Protein AF-A0A383D1M6-F1 (afdb_monomer_lite)

InterPro domains:
  IPR008972 Cupredoxin [SSF49503] (4-83)

Organism: NCBI:txid408172

Foldseek 3Di:
DEEEAQDKDKFFADPDWCVVWVKFKAPDPPDPQDQPDCPRTDPPQWDDDGGMIMRRHHPPHDQKMKMGTNHDPPRIGIYGYYYDQFADDFFDKDDPDWDKDWDDDPPDPDIDIDTPDPPDDIDGDPFAWEKEKEFAAEPVQAAFDWAKWKAAPVRDTDDQVVQVHKDADNRRRIIMGTGTFGKMKMWTGTPPPQWHIATWPRHDDPVRHDIQGTDTRGYSYHTDDYTYGHDDDDDDDD

pLDDT: mean 79.86, std 15.96, range [42.09, 97.81]

Radius of gyration: 26.36 Å; chains: 1; bounding box: 69×55×74 Å

Secondary structure (DSSP, 8-state):
-EEETT-EEEEE--SS-TTTS-EEEES-SS----TT--TTEE-TTEEE-SSEEEEE--TT--SEEEEEESSSTT-EEEEEEE-TT-------EEES--EEEEEE-SSSS-EEEEEESS-S-EEE-S--EEEEEEEEEETTS-B--EEEEEEETT-PEE-GGGGT-EEE-TTT-EEEEEEESEEEEEEEEESSTTS--EEGGGBSSGGGPPPEEEPTT-EEEEEEEEE-PPPPPPP---

Structure (mmCIF, N/CA/C/O backbone):
data_AF-A0A383D1M6-F1
#
_entry.id   AF-A0A383D1M6-F1
#
loop_
_atom_site.group_PDB
_atom_site.id
_atom_site.type_symbol
_atom_site.label_atom_id
_atom_site.label_alt_id
_atom_site.label_comp_id
_atom_site.label_asym_id
_atom_site.label_entity_id
_atom_site.label_seq_id
_atom_site.pdbx_PDB_ins_code
_atom_site.Cartn_x
_atom_site.Cartn_y
_atom_site.Cartn_z
_atom_site.occupancy
_atom_site.B_iso_or_equiv
_atom_site.auth_seq_id
_atom_site.auth_comp_id
_atom_site.auth_asym_id
_atom_site.auth_atom_id
_atom_site.pdbx_PDB_model_num
ATOM 1 N N . LEU A 1 1 ? 8.871 2.808 -18.441 1.00 75.44 1 LEU A N 1
ATOM 2 C CA . LEU A 1 1 ? 7.840 1.751 -18.302 1.00 75.44 1 LEU A CA 1
ATOM 3 C C . LEU A 1 1 ? 8.015 1.131 -16.927 1.00 75.44 1 LEU A C 1
ATOM 5 O O . LEU A 1 1 ? 9.159 0.971 -16.532 1.00 75.44 1 LEU A O 1
ATOM 9 N N . TYR A 1 2 ? 6.932 0.823 -16.220 1.00 80.88 2 TYR A N 1
ATOM 10 C CA . TYR A 1 2 ? 6.978 0.269 -14.864 1.00 80.88 2 TYR A CA 1
ATOM 11 C C . TYR A 1 2 ? 6.419 -1.153 -14.889 1.00 80.88 2 TYR A C 1
ATOM 13 O O . TYR A 1 2 ? 5.423 -1.406 -15.570 1.00 80.88 2 TYR A O 1
ATOM 21 N N . MET A 1 3 ? 7.073 -2.075 -14.191 1.00 85.25 3 MET A N 1
ATOM 22 C CA . MET A 1 3 ? 6.659 -3.471 -14.079 1.00 85.25 3 MET A CA 1
ATOM 23 C C . MET A 1 3 ? 6.846 -3.993 -12.663 1.00 85.25 3 MET A C 1
ATOM 25 O O . MET A 1 3 ? 7.646 -3.468 -11.899 1.00 85.25 3 MET A O 1
ATOM 29 N N . THR A 1 4 ? 6.155 -5.078 -12.352 1.00 88.38 4 THR A N 1
ATOM 30 C CA . THR A 1 4 ? 6.149 -5.694 -11.031 1.00 88.38 4 THR A CA 1
ATOM 31 C C . THR A 1 4 ? 6.603 -7.147 -11.128 1.00 88.38 4 THR A C 1
ATOM 33 O O . THR A 1 4 ? 6.109 -7.899 -11.976 1.00 88.38 4 THR A O 1
ATOM 36 N N . ARG A 1 5 ? 7.538 -7.558 -10.264 1.00 92.38 5 ARG A N 1
ATOM 37 C CA . ARG A 1 5 ? 8.000 -8.949 -10.157 1.00 92.38 5 ARG A CA 1
ATOM 38 C C . ARG A 1 5 ? 6.832 -9.891 -9.871 1.00 92.38 5 ARG A C 1
ATOM 40 O O . ARG A 1 5 ? 5.884 -9.541 -9.175 1.00 92.38 5 ARG A O 1
ATOM 47 N N . GLY A 1 6 ? 6.869 -11.085 -10.455 1.00 89.06 6 GLY A N 1
ATOM 48 C CA . GLY A 1 6 ? 5.808 -12.085 -10.332 1.00 89.06 6 GLY A CA 1
ATOM 49 C C . GLY A 1 6 ? 4.549 -11.813 -11.166 1.00 89.06 6 GLY A C 1
ATOM 50 O O . GLY A 1 6 ? 3.663 -12.667 -11.208 1.00 89.06 6 GLY A O 1
ATOM 51 N N . LYS A 1 7 ? 4.443 -10.672 -11.863 1.00 90.12 7 LYS A N 1
ATOM 52 C CA . LYS A 1 7 ? 3.353 -10.410 -12.818 1.00 90.12 7 LYS A CA 1
ATOM 53 C C . LYS A 1 7 ? 3.757 -10.795 -14.243 1.00 90.12 7 LYS A C 1
ATOM 55 O O . LYS A 1 7 ? 4.935 -10.910 -14.577 1.00 90.12 7 LYS A O 1
ATOM 60 N N . THR A 1 8 ? 2.754 -10.994 -15.096 1.00 94.62 8 THR A N 1
ATOM 61 C CA . THR A 1 8 ? 2.940 -11.290 -16.524 1.00 94.62 8 THR A CA 1
ATOM 62 C C . THR A 1 8 ? 2.518 -10.091 -17.361 1.00 94.62 8 THR A C 1
ATOM 64 O O . THR A 1 8 ? 1.372 -9.654 -17.278 1.00 94.62 8 THR A O 1
ATOM 67 N N . TYR A 1 9 ? 3.424 -9.589 -18.195 1.00 91.94 9 TYR A N 1
ATOM 68 C CA . TYR A 1 9 ? 3.175 -8.494 -19.131 1.00 91.94 9 TYR A CA 1
ATOM 69 C C . TYR A 1 9 ? 3.206 -9.022 -20.562 1.00 91.94 9 TYR A C 1
ATOM 71 O O . TYR A 1 9 ? 4.118 -9.753 -20.937 1.00 91.94 9 TYR A O 1
ATOM 79 N N . THR A 1 10 ? 2.219 -8.642 -21.373 1.00 92.69 10 THR A N 1
ATOM 80 C CA . THR A 1 10 ? 2.183 -8.982 -22.802 1.00 92.69 10 THR A CA 1
ATOM 81 C C . THR A 1 10 ? 2.340 -7.717 -23.632 1.00 92.69 10 THR A C 1
ATOM 83 O O . THR A 1 10 ? 1.511 -6.811 -23.566 1.00 92.69 10 THR A O 1
ATOM 86 N N . PHE A 1 11 ? 3.396 -7.671 -24.434 1.00 87.12 11 PHE A N 1
ATOM 87 C CA . PHE A 1 11 ? 3.639 -6.651 -25.440 1.00 87.12 11 PHE A CA 1
ATOM 88 C C . PHE A 1 11 ? 3.067 -7.130 -26.770 1.00 87.12 11 PHE A C 1
ATOM 90 O O . PHE A 1 11 ? 3.633 -8.024 -27.392 1.00 87.12 11 PHE A O 1
ATOM 97 N N . ASN A 1 12 ? 1.948 -6.553 -27.204 1.00 84.31 12 ASN A N 1
ATOM 98 C CA . ASN A 1 12 ? 1.365 -6.846 -28.514 1.00 84.31 12 ASN A CA 1
ATOM 99 C C . ASN A 1 12 ? 1.910 -5.868 -29.557 1.00 84.31 12 ASN A C 1
ATOM 101 O O . ASN A 1 12 ? 1.903 -4.655 -29.334 1.00 84.31 12 ASN A O 1
ATOM 105 N N . TYR A 1 13 ? 2.358 -6.379 -30.700 1.00 80.50 13 TYR A N 1
ATOM 106 C CA . TYR A 1 13 ? 2.797 -5.544 -31.811 1.00 80.50 13 TYR A CA 1
ATOM 107 C C . TYR A 1 13 ? 1.577 -5.108 -32.622 1.00 80.50 13 TYR A C 1
ATOM 109 O O . TYR A 1 13 ? 0.730 -5.917 -32.993 1.00 80.50 13 TYR A O 1
ATOM 117 N N . SER A 1 14 ? 1.465 -3.809 -32.888 1.00 75.50 14 SER A N 1
ATOM 118 C CA . SER A 1 14 ? 0.409 -3.257 -33.737 1.00 75.50 14 SER A CA 1
ATOM 119 C C . SER A 1 14 ? 1.034 -2.320 -34.762 1.00 75.50 14 SER A C 1
ATOM 121 O O . SER A 1 14 ? 1.874 -1.489 -34.426 1.00 75.50 14 SER A O 1
ATOM 123 N N . GLY A 1 15 ? 0.679 -2.499 -36.036 1.00 71.12 15 GLY A N 1
ATOM 124 C CA . GLY A 1 15 ? 1.253 -1.722 -37.143 1.00 71.12 15 GLY A CA 1
ATOM 125 C C . GLY A 1 15 ? 2.672 -2.128 -37.572 1.00 71.12 15 GLY A C 1
ATOM 126 O O . GLY A 1 15 ? 3.214 -1.518 -38.488 1.00 71.12 15 GLY A O 1
ATOM 127 N N . PHE A 1 16 ? 3.265 -3.154 -36.958 1.00 71.62 16 PHE A N 1
ATOM 128 C CA . PHE A 1 16 ? 4.547 -3.752 -37.342 1.00 71.62 16 PHE A CA 1
ATOM 129 C C . PHE A 1 16 ? 4.627 -5.208 -36.862 1.00 71.62 16 PHE A C 1
ATOM 131 O O . PHE A 1 16 ? 3.816 -5.640 -36.046 1.00 71.62 16 PHE A O 1
ATOM 138 N N . THR A 1 17 ? 5.623 -5.950 -37.345 1.00 71.94 17 THR A N 1
ATOM 139 C CA . THR A 1 17 ? 5.938 -7.317 -36.903 1.00 71.94 17 THR A CA 1
ATOM 140 C C . THR A 1 17 ? 7.367 -7.394 -36.362 1.00 71.94 17 THR A C 1
ATOM 142 O O . THR A 1 17 ? 8.206 -6.525 -36.638 1.00 71.94 17 THR A O 1
ATOM 145 N N . SER A 1 18 ? 7.679 -8.476 -35.642 1.00 71.75 18 SER A N 1
ATOM 146 C CA . SER A 1 18 ? 9.040 -8.761 -35.156 1.00 71.75 18 SER A CA 1
ATOM 147 C C . SER A 1 18 ? 10.095 -8.869 -36.265 1.00 71.75 18 SER A C 1
ATOM 149 O O . SER A 1 18 ? 11.278 -8.702 -35.987 1.00 71.75 18 SER A O 1
ATOM 151 N N . SER A 1 19 ? 9.699 -9.096 -37.524 1.00 75.38 19 SER A N 1
ATOM 152 C CA . SER A 1 19 ? 10.630 -9.129 -38.659 1.00 75.38 19 SER A CA 1
ATOM 153 C C . SER A 1 19 ? 11.085 -7.743 -39.120 1.00 75.38 19 SER A C 1
ATOM 155 O O . SER A 1 19 ? 12.156 -7.627 -39.707 1.00 75.38 19 SER A O 1
ATOM 157 N N . THR A 1 20 ? 10.282 -6.701 -38.882 1.00 77.88 20 THR A N 1
ATOM 158 C CA . THR A 1 20 ? 10.605 -5.317 -39.277 1.00 77.88 20 THR A CA 1
ATOM 159 C C . THR A 1 20 ? 11.176 -4.524 -38.105 1.00 77.88 20 THR A C 1
ATOM 161 O O . THR A 1 20 ? 12.124 -3.761 -38.276 1.00 77.88 20 THR A O 1
ATOM 164 N N . HIS A 1 21 ? 10.631 -4.736 -36.904 1.00 79.44 21 HIS A N 1
ATOM 165 C CA . HIS A 1 21 ? 11.128 -4.144 -35.665 1.00 79.44 21 HIS A CA 1
ATOM 166 C C . HIS A 1 21 ? 11.278 -5.235 -34.596 1.00 79.44 21 HIS A C 1
ATOM 168 O O . HIS A 1 21 ? 10.376 -5.413 -33.776 1.00 79.44 21 HIS A O 1
ATOM 174 N N . PRO A 1 22 ? 12.403 -5.974 -34.577 1.00 82.81 22 PRO A N 1
ATOM 175 C CA . PRO A 1 22 ? 12.630 -7.009 -33.575 1.00 82.81 22 PRO A CA 1
ATOM 176 C C . PRO A 1 22 ? 12.669 -6.385 -32.180 1.00 82.81 22 PRO A C 1
ATOM 178 O O . PRO A 1 22 ? 13.572 -5.609 -31.893 1.00 82.81 22 PRO A O 1
ATOM 181 N N . PHE A 1 23 ? 11.703 -6.689 -31.319 1.00 86.00 23 PHE A N 1
ATOM 182 C CA . PHE A 1 23 ? 11.643 -6.166 -29.954 1.00 86.00 23 PHE A CA 1
ATOM 183 C C . PHE A 1 23 ? 12.286 -7.158 -28.982 1.00 86.00 23 PHE A C 1
ATOM 185 O O . PHE A 1 23 ? 11.985 -8.352 -29.014 1.00 86.00 23 PHE A O 1
ATOM 192 N N . TYR A 1 24 ? 13.179 -6.677 -28.119 1.00 88.56 24 TYR A N 1
ATOM 193 C CA . TYR A 1 24 ? 13.799 -7.494 -27.078 1.00 88.56 24 TYR A CA 1
ATOM 194 C C . TYR A 1 24 ? 14.103 -6.675 -25.824 1.00 88.56 24 TYR A C 1
ATOM 196 O O . TYR A 1 24 ? 14.255 -5.453 -25.888 1.00 88.56 24 TYR A O 1
ATOM 204 N N . LEU A 1 25 ? 14.205 -7.358 -24.682 1.00 92.12 25 LEU A N 1
ATOM 205 C CA . LEU A 1 25 ? 14.638 -6.752 -23.425 1.00 92.12 25 LEU A CA 1
ATOM 206 C C . LEU A 1 25 ? 16.151 -6.896 -23.252 1.00 92.12 25 LEU A C 1
ATOM 208 O O . LEU A 1 25 ? 16.737 -7.882 -23.695 1.00 92.12 25 LEU A O 1
ATOM 212 N N . ALA A 1 26 ? 16.787 -5.936 -22.591 1.00 90.38 26 ALA A N 1
ATOM 213 C CA . ALA A 1 26 ? 18.222 -5.910 -22.355 1.00 90.38 26 ALA A CA 1
ATOM 214 C C . ALA A 1 26 ? 18.577 -5.369 -20.969 1.00 90.38 26 ALA A C 1
ATOM 216 O O . ALA A 1 26 ? 17.814 -4.624 -20.358 1.00 90.38 26 ALA A O 1
ATOM 217 N N . THR A 1 27 ? 19.778 -5.696 -20.501 1.00 91.25 27 THR A N 1
ATOM 218 C CA . THR A 1 27 ? 20.311 -5.236 -19.207 1.00 91.25 27 THR A CA 1
ATOM 219 C C . THR A 1 27 ? 21.017 -3.876 -19.272 1.00 91.25 27 THR A C 1
ATOM 221 O O . THR A 1 27 ? 21.483 -3.374 -18.254 1.00 91.25 27 THR A O 1
ATOM 224 N N . SER A 1 28 ? 21.103 -3.253 -20.452 1.00 84.75 28 SER A N 1
ATOM 225 C CA . SER A 1 28 ? 21.787 -1.971 -20.668 1.00 84.75 28 SER A CA 1
ATOM 226 C C . SER A 1 28 ? 20.985 -1.058 -21.598 1.00 84.75 28 SER A C 1
ATOM 228 O O . SER A 1 28 ? 20.377 -1.522 -22.564 1.00 84.75 28 SER A O 1
ATOM 230 N N . GLY A 1 29 ? 21.010 0.250 -21.313 1.00 72.06 29 GLY A N 1
ATOM 231 C CA . GLY A 1 29 ? 20.398 1.294 -22.142 1.00 72.06 29 GLY A CA 1
ATOM 232 C C . GLY A 1 29 ? 21.300 1.804 -23.266 1.00 72.06 29 GLY A C 1
ATOM 233 O O . GLY A 1 29 ? 20.819 2.459 -24.189 1.00 72.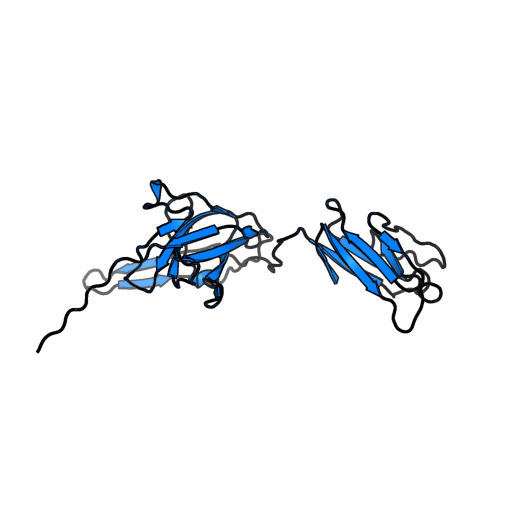06 29 GLY A O 1
ATOM 234 N N . VAL A 1 30 ? 22.597 1.488 -23.219 1.00 65.62 30 VAL A N 1
ATOM 235 C CA . VAL A 1 30 ? 23.540 1.813 -24.290 1.00 65.62 30 VAL A CA 1
ATOM 236 C C . VAL A 1 30 ? 23.451 0.696 -25.321 1.00 65.62 30 VAL A C 1
ATOM 238 O O . VAL A 1 30 ? 24.064 -0.364 -25.178 1.00 65.62 30 VAL A O 1
ATOM 241 N N . GLY A 1 31 ? 22.630 0.917 -26.345 1.00 54.84 31 GLY A N 1
ATOM 242 C CA . GLY A 1 31 ? 22.527 0.004 -27.474 1.00 54.84 31 GLY A CA 1
ATOM 243 C C . GLY A 1 31 ? 23.856 -0.064 -28.226 1.00 54.84 31 GLY A C 1
ATOM 244 O O . GLY A 1 31 ? 24.333 0.938 -28.753 1.00 54.84 31 GLY A O 1
ATOM 245 N N . ALA A 1 32 ? 24.450 -1.252 -28.310 1.00 51.06 32 ALA A N 1
ATOM 246 C CA . ALA A 1 32 ? 25.396 -1.566 -29.373 1.00 51.06 32 ALA A CA 1
ATOM 247 C C . ALA A 1 32 ? 24.557 -1.986 -30.586 1.00 51.06 32 ALA A C 1
ATOM 249 O O . ALA A 1 32 ? 24.260 -3.169 -30.761 1.00 51.06 32 ALA A O 1
ATOM 250 N N . TRP A 1 33 ? 24.067 -0.992 -31.330 1.00 53.19 33 TRP A N 1
ATOM 251 C CA . TRP A 1 33 ? 23.160 -1.172 -32.463 1.00 53.19 33 TRP A CA 1
ATOM 252 C C . TRP A 1 33 ? 23.900 -1.820 -33.633 1.00 53.19 33 TRP A C 1
ATOM 254 O O . TRP A 1 33 ? 24.456 -1.144 -34.494 1.00 53.19 33 TRP A O 1
ATOM 264 N N . GLU A 1 34 ? 23.913 -3.144 -33.655 1.00 56.09 34 GLU A N 1
ATOM 265 C CA . GLU A 1 34 ? 24.353 -3.922 -34.805 1.00 56.09 34 GLU A CA 1
ATOM 266 C C . GLU A 1 34 ? 23.167 -4.740 -35.304 1.00 56.09 34 GLU A C 1
ATOM 268 O O . GLU A 1 34 ? 22.568 -5.507 -34.547 1.00 56.09 34 GLU A O 1
ATOM 273 N N . THR A 1 35 ? 22.819 -4.570 -36.582 1.00 55.00 35 THR A N 1
ATOM 274 C CA . THR A 1 35 ? 21.744 -5.316 -37.241 1.00 55.00 35 THR A CA 1
ATOM 275 C C . THR A 1 35 ? 21.892 -6.806 -36.935 1.00 55.00 35 THR A C 1
ATOM 277 O O . THR A 1 35 ? 22.939 -7.388 -37.212 1.00 55.00 35 THR A O 1
ATOM 280 N N . THR A 1 36 ? 20.845 -7.424 -36.379 1.00 61.75 36 THR A N 1
ATOM 281 C CA . THR A 1 36 ? 20.770 -8.846 -35.965 1.00 61.75 36 THR A CA 1
ATOM 282 C C . THR A 1 36 ? 21.535 -9.267 -34.704 1.00 61.75 36 THR A C 1
ATOM 284 O O . THR A 1 36 ? 21.524 -10.454 -34.374 1.00 61.75 36 THR A O 1
ATOM 287 N N . LYS A 1 37 ? 22.135 -8.346 -33.938 1.00 66.56 37 LYS A N 1
ATOM 288 C CA . LYS A 1 37 ? 22.742 -8.687 -32.641 1.00 66.56 37 LYS A CA 1
ATOM 289 C C . LYS A 1 37 ? 21.876 -8.222 -31.474 1.00 66.56 37 LYS A C 1
ATOM 291 O O . LYS A 1 37 ? 21.787 -7.037 -31.173 1.00 66.56 37 LYS A O 1
ATOM 296 N N . TYR A 1 38 ? 21.280 -9.185 -30.772 1.00 73.44 38 TYR A N 1
ATOM 297 C CA . TYR A 1 38 ? 20.560 -8.981 -29.511 1.00 73.44 38 TYR A CA 1
ATOM 298 C C . TYR A 1 38 ? 21.551 -8.768 -28.353 1.00 73.44 38 TYR A C 1
ATOM 300 O O . TYR A 1 38 ? 21.675 -9.578 -27.436 1.00 73.44 38 TYR A O 1
ATOM 308 N N . ASN A 1 39 ? 22.343 -7.702 -28.430 1.00 76.62 39 ASN A N 1
ATOM 309 C CA . ASN A 1 39 ? 23.396 -7.431 -27.456 1.00 76.62 39 ASN A CA 1
ATOM 310 C C . ASN A 1 39 ? 22.800 -7.166 -26.066 1.00 76.62 39 ASN A C 1
ATOM 312 O O . ASN A 1 39 ? 21.822 -6.428 -25.938 1.00 76.62 39 ASN A O 1
ATOM 316 N N . ASN A 1 40 ? 23.414 -7.753 -25.032 1.00 85.75 40 ASN A N 1
ATOM 317 C CA . ASN A 1 40 ? 22.950 -7.696 -23.639 1.00 85.75 40 ASN A CA 1
ATOM 318 C C . ASN A 1 40 ? 21.502 -8.171 -23.448 1.00 85.75 40 ASN A C 1
ATOM 320 O O . ASN A 1 40 ? 20.823 -7.704 -22.531 1.00 85.75 40 ASN A O 1
ATOM 324 N N . GLN A 1 41 ? 21.016 -9.056 -24.325 1.00 91.00 41 GLN A N 1
ATOM 325 C CA . GLN A 1 41 ? 19.651 -9.551 -24.255 1.00 91.00 41 GLN A CA 1
ATOM 326 C C . GLN A 1 41 ? 19.386 -10.214 -22.908 1.00 91.00 41 GLN A C 1
ATOM 328 O O . GLN A 1 41 ? 20.088 -11.129 -22.480 1.00 91.00 41 GLN A O 1
ATOM 333 N N . TYR A 1 42 ? 18.324 -9.749 -22.273 1.00 92.69 42 TYR A N 1
ATOM 334 C CA . TYR A 1 42 ? 17.706 -10.415 -21.151 1.00 92.69 42 TYR A CA 1
ATOM 335 C C . TYR A 1 42 ? 16.691 -11.412 -21.711 1.00 92.69 42 TYR A C 1
ATOM 337 O O . TYR A 1 42 ? 15.869 -11.029 -22.537 1.00 92.69 42 TYR A O 1
ATOM 345 N N . THR A 1 43 ? 16.771 -12.683 -21.317 1.00 94.88 43 THR A N 1
ATOM 346 C CA . THR A 1 43 ? 15.911 -13.764 -21.847 1.00 94.88 43 THR A CA 1
ATOM 347 C C . THR A 1 43 ? 15.073 -14.460 -20.778 1.00 94.88 43 THR A C 1
ATOM 349 O O . THR A 1 43 ? 14.119 -15.160 -21.114 1.00 94.88 43 THR A O 1
ATOM 352 N N . SER A 1 44 ? 15.401 -14.281 -19.495 1.00 96.88 44 SER A N 1
ATOM 353 C CA . SER A 1 44 ? 14.683 -14.941 -18.402 1.00 96.88 44 SER A CA 1
ATOM 354 C C . SER A 1 44 ? 13.226 -14.481 -18.354 1.00 96.88 44 SER A C 1
ATOM 356 O O . SER A 1 44 ? 12.946 -13.288 -18.432 1.00 96.88 44 SER A O 1
ATOM 358 N N . GLY A 1 45 ? 12.289 -15.428 -18.263 1.00 95.44 45 GLY A N 1
ATOM 359 C CA . GLY A 1 45 ? 10.853 -15.136 -18.231 1.00 95.44 45 GLY A CA 1
ATOM 360 C C . GLY A 1 45 ? 10.258 -14.635 -19.553 1.00 95.44 45 GLY A C 1
ATOM 361 O O . GLY A 1 45 ? 9.089 -14.253 -19.578 1.00 95.44 45 GLY A O 1
ATOM 362 N N . ILE A 1 46 ? 11.023 -14.624 -20.651 1.00 95.88 46 ILE A N 1
ATOM 363 C CA . ILE A 1 46 ? 10.563 -14.116 -21.947 1.00 95.88 46 ILE A CA 1
ATOM 364 C C . ILE A 1 46 ? 10.087 -15.250 -22.852 1.00 95.88 46 ILE A C 1
ATOM 366 O O . ILE A 1 46 ? 10.798 -16.222 -23.090 1.00 95.88 46 ILE A O 1
ATOM 370 N N . THR A 1 47 ? 8.900 -15.078 -23.429 1.00 94.94 47 THR A N 1
ATOM 371 C CA . THR A 1 47 ? 8.390 -15.881 -24.545 1.00 94.94 47 THR A CA 1
ATOM 372 C C . THR A 1 47 ? 8.073 -14.959 -25.718 1.00 94.94 47 THR A C 1
ATOM 374 O O . THR A 1 47 ? 7.162 -14.137 -25.636 1.00 94.94 47 THR A O 1
ATOM 377 N N . SER A 1 48 ? 8.815 -15.093 -26.817 1.00 88.25 48 SER A N 1
ATOM 378 C CA . SER A 1 48 ? 8.624 -14.282 -28.026 1.00 88.25 48 SER A CA 1
ATOM 379 C C . SER A 1 48 ? 7.811 -15.029 -29.082 1.00 88.25 48 SER A C 1
ATOM 381 O O . SER A 1 48 ? 7.999 -16.224 -29.295 1.00 88.25 48 SER A O 1
ATOM 383 N N . SER A 1 49 ? 6.929 -14.310 -29.767 1.00 86.25 49 SER A N 1
ATOM 384 C CA . SER A 1 49 ? 6.141 -14.759 -30.919 1.00 86.25 49 SER A CA 1
ATOM 385 C C . SER A 1 49 ? 6.256 -13.746 -32.064 1.00 86.25 49 SER A C 1
ATOM 387 O O . SER A 1 49 ? 6.853 -12.680 -31.905 1.00 86.25 49 SER A O 1
ATOM 389 N N . ALA A 1 50 ? 5.696 -14.067 -33.236 1.00 82.12 50 ALA A N 1
ATOM 390 C CA . ALA A 1 50 ? 5.762 -13.185 -34.406 1.00 82.12 50 ALA A CA 1
ATOM 391 C C . ALA A 1 50 ? 5.165 -11.789 -34.128 1.00 82.12 50 ALA A C 1
ATOM 393 O O . ALA A 1 50 ? 5.760 -10.780 -34.527 1.00 82.12 50 ALA A O 1
ATOM 394 N N . ASP A 1 51 ? 4.061 -11.766 -33.375 1.00 84.31 51 ASP A N 1
ATOM 395 C CA . ASP A 1 51 ? 3.214 -10.589 -33.150 1.00 84.31 51 ASP A CA 1
ATOM 396 C C . ASP A 1 51 ? 3.190 -10.127 -31.681 1.00 84.31 51 ASP A C 1
ATOM 398 O O . ASP A 1 51 ? 2.485 -9.177 -31.336 1.00 84.31 51 ASP A O 1
ATOM 402 N N . SER A 1 52 ? 3.942 -10.787 -30.792 1.00 86.38 52 SER A N 1
ATOM 403 C CA . SER A 1 52 ? 3.983 -10.418 -29.375 1.00 86.38 52 SER A CA 1
ATOM 404 C C . SER A 1 52 ? 5.253 -10.862 -28.648 1.00 86.38 52 SER A C 1
ATOM 406 O O . SER A 1 52 ? 5.983 -11.749 -29.094 1.00 86.38 52 SER A O 1
ATOM 408 N N . LEU A 1 53 ? 5.496 -10.253 -27.488 1.00 91.00 53 LEU A N 1
ATOM 409 C CA . LEU A 1 53 ? 6.444 -10.726 -26.481 1.00 91.00 53 LEU A CA 1
ATOM 410 C C . LEU A 1 53 ? 5.737 -10.792 -25.130 1.00 91.00 53 LEU A C 1
ATOM 412 O O . LEU A 1 53 ? 5.183 -9.800 -24.661 1.00 91.00 53 LEU A O 1
ATOM 416 N N . VAL A 1 54 ? 5.768 -11.955 -24.490 1.00 95.25 54 VAL A N 1
ATOM 417 C CA . VAL A 1 54 ? 5.284 -12.145 -23.122 1.00 95.25 54 VAL A CA 1
ATOM 418 C C . VAL A 1 54 ? 6.482 -12.142 -22.185 1.00 95.25 54 VAL A C 1
ATOM 420 O O . VAL A 1 54 ? 7.447 -12.867 -22.412 1.00 95.25 54 VAL A O 1
ATOM 423 N N . PHE A 1 55 ? 6.416 -11.331 -21.134 1.00 97.00 55 PHE A N 1
ATOM 424 C CA . PHE A 1 55 ? 7.407 -11.276 -20.072 1.00 97.00 55 PHE A CA 1
ATOM 425 C C . PHE A 1 55 ? 6.749 -11.619 -18.735 1.00 97.00 55 PHE A C 1
ATOM 427 O O . PHE A 1 55 ? 5.991 -10.828 -18.172 1.00 97.00 55 PHE A O 1
ATOM 434 N N . VAL A 1 56 ? 7.033 -12.820 -18.240 1.00 97.44 56 VAL A N 1
ATOM 435 C CA . VAL A 1 56 ? 6.729 -13.240 -16.871 1.00 97.44 56 VAL A CA 1
ATOM 436 C C . VAL A 1 56 ? 7.885 -12.761 -16.008 1.00 97.44 56 VAL A C 1
ATOM 438 O O . VAL A 1 56 ? 8.953 -13.362 -16.060 1.00 97.44 56 VAL A O 1
ATOM 441 N N . VAL A 1 57 ? 7.703 -11.664 -15.270 1.00 96.06 57 VAL A N 1
ATOM 442 C CA . VAL A 1 57 ? 8.800 -10.995 -14.557 1.00 96.06 57 VAL A CA 1
ATOM 443 C C . VAL A 1 57 ? 9.313 -11.900 -13.432 1.00 96.06 57 VAL A C 1
ATOM 445 O O . VAL A 1 57 ? 8.571 -12.134 -12.473 1.00 96.06 57 VAL A O 1
ATOM 448 N N . PRO A 1 58 ? 10.558 -12.407 -13.504 1.00 96.06 58 PRO A N 1
ATOM 449 C CA . PRO A 1 58 ? 11.103 -13.261 -12.456 1.00 96.06 58 PRO A CA 1
ATOM 450 C C . PRO A 1 58 ? 11.209 -12.530 -11.114 1.00 96.06 58 PRO A C 1
ATOM 452 O O . PRO A 1 58 ? 11.384 -11.311 -11.069 1.00 96.06 58 PRO A O 1
ATOM 455 N N . SER A 1 59 ? 11.149 -13.276 -10.009 1.00 92.19 59 SER A N 1
ATOM 456 C CA . SER A 1 59 ? 11.334 -12.722 -8.659 1.00 92.19 59 SER A CA 1
ATOM 457 C C . SER A 1 59 ? 12.742 -12.168 -8.418 1.00 92.19 59 SER A C 1
ATOM 459 O O . SER A 1 59 ? 12.936 -11.376 -7.508 1.00 92.19 59 SER A O 1
ATOM 461 N N . ASP A 1 60 ? 13.719 -12.567 -9.228 1.00 93.25 60 ASP A N 1
ATOM 462 C CA . ASP A 1 60 ? 15.108 -12.104 -9.200 1.00 93.25 60 ASP A CA 1
ATOM 463 C C . ASP A 1 60 ? 15.439 -11.142 -10.358 1.00 93.25 60 ASP A C 1
ATOM 465 O O . ASP A 1 60 ? 16.608 -10.870 -10.637 1.00 93.25 60 ASP A O 1
ATOM 469 N N . ALA A 1 61 ? 14.425 -10.612 -11.054 1.00 93.44 61 ALA A N 1
ATOM 470 C CA . ALA A 1 61 ? 14.643 -9.659 -12.137 1.00 93.44 61 ALA A CA 1
ATOM 471 C C . ALA A 1 61 ? 15.408 -8.413 -11.644 1.00 93.44 61 ALA A C 1
ATOM 473 O O . ALA A 1 61 ? 15.121 -7.923 -10.549 1.00 93.44 61 ALA A O 1
ATOM 474 N N . PRO A 1 62 ? 16.336 -7.842 -12.435 1.00 93.12 62 PRO A N 1
ATOM 475 C CA . PRO A 1 62 ? 17.001 -6.588 -12.080 1.00 93.12 62 PRO A CA 1
ATOM 476 C C . PRO A 1 62 ? 16.004 -5.437 -11.896 1.00 93.12 62 PRO A C 1
ATOM 478 O O . PRO A 1 62 ? 15.009 -5.378 -12.610 1.00 93.12 62 PRO A O 1
ATOM 481 N N . ASN A 1 63 ? 16.308 -4.475 -11.014 1.00 89.12 63 ASN A N 1
ATOM 482 C CA . ASN A 1 63 ? 15.473 -3.273 -10.811 1.00 89.12 63 ASN A CA 1
ATOM 483 C C . ASN A 1 63 ? 15.321 -2.431 -12.088 1.00 89.12 63 ASN A C 1
ATOM 485 O O . ASN A 1 63 ? 14.370 -1.667 -12.229 1.00 89.12 63 ASN A O 1
ATOM 489 N N . VAL A 1 64 ? 16.278 -2.539 -13.012 1.00 87.94 64 VAL A N 1
ATOM 490 C CA . VAL A 1 64 ? 16.274 -1.801 -14.272 1.00 87.94 64 VAL A CA 1
ATOM 491 C C . VAL A 1 64 ? 16.578 -2.754 -15.418 1.00 87.94 64 VAL A C 1
ATOM 493 O O . VAL A 1 64 ? 17.631 -3.390 -15.456 1.00 87.94 64 VAL A O 1
ATOM 496 N N . LEU A 1 65 ? 15.660 -2.803 -16.376 1.00 92.12 65 LEU A N 1
ATOM 497 C CA . LEU A 1 65 ? 15.875 -3.354 -17.707 1.00 92.12 65 LEU A CA 1
ATOM 498 C C . LEU A 1 65 ? 15.634 -2.260 -18.746 1.00 92.12 65 LEU A C 1
ATOM 500 O O . LEU A 1 65 ? 15.203 -1.146 -18.454 1.00 92.12 65 LEU A O 1
ATOM 504 N N . TYR A 1 66 ? 15.907 -2.587 -19.993 1.00 88.62 66 TYR A N 1
ATOM 505 C CA . TYR A 1 66 ? 15.639 -1.738 -21.138 1.00 88.62 66 TYR A CA 1
ATOM 506 C C . TYR A 1 66 ? 14.924 -2.564 -22.195 1.00 88.62 66 TYR A C 1
ATOM 508 O O . TYR A 1 66 ? 15.106 -3.777 -22.252 1.00 88.62 66 TYR A O 1
ATOM 516 N N . TYR A 1 67 ? 14.128 -1.927 -23.041 1.00 88.81 67 TYR A N 1
ATOM 517 C CA . TYR A 1 67 ? 13.694 -2.533 -24.295 1.00 88.81 67 TYR A CA 1
ATOM 518 C C . TYR A 1 67 ? 14.402 -1.862 -25.464 1.00 88.81 67 TYR A C 1
ATOM 520 O O . TYR A 1 67 ? 14.670 -0.662 -25.409 1.00 88.81 67 TYR A O 1
ATOM 528 N N . HIS A 1 68 ? 14.668 -2.628 -26.519 1.00 84.81 68 HIS A N 1
ATOM 529 C CA . HIS A 1 68 ? 15.325 -2.156 -27.737 1.00 84.81 68 HIS A CA 1
ATOM 530 C C . HIS A 1 68 ? 14.716 -2.784 -28.987 1.00 84.81 68 HIS A C 1
ATOM 532 O O . HIS A 1 68 ? 14.129 -3.868 -28.946 1.00 84.81 68 HIS A O 1
ATOM 538 N N . CYS A 1 69 ? 14.924 -2.111 -30.116 1.00 82.50 69 CYS A N 1
ATOM 539 C CA . CYS A 1 69 ? 14.749 -2.667 -31.447 1.00 82.50 69 CYS A CA 1
ATOM 540 C C . CYS A 1 69 ? 16.066 -3.293 -31.939 1.00 82.50 69 CYS A C 1
ATOM 542 O O . CYS A 1 69 ? 17.089 -2.626 -31.996 1.00 82.50 69 CYS A O 1
ATOM 544 N N . GLY A 1 70 ? 16.068 -4.544 -32.392 1.00 78.75 70 GLY A N 1
ATOM 545 C CA . GLY A 1 70 ? 17.270 -5.223 -32.908 1.00 78.75 70 GLY A CA 1
ATOM 546 C C . GLY A 1 70 ? 17.789 -4.708 -34.259 1.00 78.75 70 GLY A C 1
ATOM 547 O O . GLY A 1 70 ? 18.725 -5.282 -34.819 1.00 78.75 70 GLY A O 1
ATOM 548 N N . THR A 1 71 ? 17.166 -3.667 -34.820 1.00 77.38 71 THR A N 1
ATOM 549 C CA . THR A 1 71 ? 17.473 -3.146 -36.164 1.00 77.38 71 THR A CA 1
ATOM 550 C C . THR A 1 71 ? 17.656 -1.632 -36.190 1.00 77.38 71 THR A C 1
ATOM 552 O O . THR A 1 71 ? 18.573 -1.150 -36.849 1.00 77.38 71 THR A O 1
ATOM 555 N N . HIS A 1 72 ? 16.814 -0.870 -35.488 1.00 73.75 72 HIS A N 1
ATOM 556 C CA . HIS A 1 72 ? 16.793 0.588 -35.601 1.00 73.75 72 HIS A CA 1
ATOM 557 C C . HIS A 1 72 ? 17.387 1.261 -34.370 1.00 73.75 72 HIS A C 1
ATOM 559 O O . HIS A 1 72 ? 16.842 1.148 -33.271 1.00 73.75 72 HIS A O 1
ATOM 565 N N . ALA A 1 73 ? 18.461 2.021 -34.581 1.00 76.88 73 ALA A N 1
ATOM 566 C CA . ALA A 1 73 ? 19.061 2.823 -33.528 1.00 76.88 73 ALA A CA 1
ATOM 567 C C . ALA A 1 73 ? 18.082 3.862 -32.967 1.00 76.88 73 ALA A C 1
ATOM 569 O O . ALA A 1 73 ? 17.347 4.509 -33.710 1.00 76.88 73 ALA A O 1
ATOM 570 N N . GLY A 1 74 ? 18.080 4.017 -31.643 1.00 71.38 74 GLY A N 1
ATOM 571 C CA . GLY A 1 74 ? 17.223 4.972 -30.934 1.00 71.38 74 GLY A CA 1
ATOM 572 C C . GLY A 1 74 ? 15.807 4.471 -30.637 1.00 71.38 74 GLY A C 1
ATOM 573 O O . GLY A 1 74 ? 15.070 5.152 -29.930 1.00 71.38 74 GLY A O 1
ATOM 574 N N . MET A 1 75 ? 15.423 3.279 -31.105 1.00 74.56 75 MET A N 1
ATOM 575 C CA . MET A 1 75 ? 14.139 2.664 -30.758 1.00 74.56 75 MET A CA 1
ATOM 576 C C . MET A 1 75 ? 14.281 1.802 -29.502 1.00 74.56 75 MET A C 1
ATOM 578 O O . MET A 1 75 ? 14.450 0.587 -29.586 1.00 74.56 75 MET A O 1
ATOM 582 N N . GLY A 1 76 ? 14.226 2.433 -28.333 1.00 80.62 76 GLY A N 1
ATOM 583 C CA . GLY A 1 76 ? 14.307 1.745 -27.050 1.00 80.62 76 GLY A CA 1
ATOM 584 C C . GLY A 1 76 ? 13.925 2.635 -25.873 1.00 80.62 76 GLY A C 1
ATOM 585 O O . GLY A 1 76 ? 13.673 3.828 -26.035 1.00 80.62 76 GLY A O 1
ATOM 586 N N . GLY A 1 77 ? 13.883 2.062 -24.675 1.00 78.25 77 GLY A N 1
ATOM 587 C CA . GLY A 1 77 ? 13.542 2.804 -23.466 1.00 78.25 77 GLY A CA 1
ATOM 588 C C . GLY A 1 77 ? 13.782 2.026 -22.179 1.00 78.25 77 GLY A C 1
ATOM 589 O O . GLY A 1 77 ? 13.992 0.816 -22.192 1.00 78.25 77 GLY A O 1
ATOM 590 N N . LYS A 1 78 ? 13.758 2.744 -21.053 1.00 84.06 78 LYS A N 1
ATOM 591 C CA . LYS A 1 78 ? 13.979 2.185 -19.713 1.00 84.06 78 LYS A CA 1
ATOM 592 C C . LYS A 1 78 ? 12.710 1.516 -19.166 1.00 84.06 78 LYS A C 1
ATOM 594 O O . LYS A 1 78 ? 11.599 2.054 -19.279 1.00 84.06 78 LYS A O 1
ATOM 599 N N . ILE A 1 79 ? 12.902 0.363 -18.541 1.00 82.06 79 ILE A N 1
ATOM 600 C CA . ILE A 1 79 ? 11.916 -0.381 -17.764 1.00 82.06 79 ILE A CA 1
ATOM 601 C C . ILE A 1 79 ? 12.407 -0.414 -16.320 1.00 82.06 79 ILE A C 1
ATOM 603 O O . ILE A 1 79 ? 13.500 -0.900 -16.048 1.00 82.06 79 ILE A O 1
ATOM 607 N N . GLU A 1 80 ? 11.601 0.101 -15.406 1.00 81.94 80 GLU A N 1
ATOM 608 C CA . GLU A 1 80 ? 11.845 0.008 -13.972 1.00 81.94 80 GLU A CA 1
ATOM 609 C C . GLU A 1 80 ? 10.977 -1.125 -13.417 1.00 81.94 80 GLU A C 1
ATOM 611 O O . GLU A 1 80 ? 9.788 -1.219 -13.737 1.00 81.94 80 GLU A O 1
ATOM 616 N N . ILE A 1 81 ? 11.598 -2.029 -12.663 1.00 85.75 81 ILE A N 1
ATOM 617 C CA . ILE A 1 81 ? 10.983 -3.243 -12.133 1.00 85.75 81 ILE A CA 1
ATOM 618 C C . ILE A 1 81 ? 10.988 -3.170 -10.612 1.00 85.75 81 ILE A C 1
ATOM 620 O O . ILE A 1 81 ? 12.034 -2.974 -9.993 1.00 85.75 81 ILE A O 1
ATOM 624 N N . TYR A 1 82 ? 9.812 -3.379 -10.039 1.00 83.94 82 TYR A N 1
ATOM 625 C CA . TYR A 1 82 ? 9.523 -3.225 -8.622 1.00 83.94 82 TYR A CA 1
ATOM 626 C C . TYR A 1 82 ? 9.000 -4.527 -8.036 1.00 83.94 82 TYR A C 1
ATOM 628 O O . TYR A 1 82 ? 8.496 -5.390 -8.760 1.00 83.94 82 TYR A O 1
ATOM 636 N N . ASP A 1 83 ? 9.090 -4.663 -6.722 1.00 84.00 83 ASP A N 1
ATOM 637 C CA . ASP A 1 83 ? 8.446 -5.770 -6.023 1.00 84.00 83 ASP A CA 1
ATOM 638 C C . ASP A 1 83 ? 6.924 -5.591 -5.971 1.00 84.00 83 ASP A C 1
ATOM 640 O O . ASP A 1 83 ? 6.391 -4.486 -6.107 1.00 84.00 83 ASP A O 1
ATOM 644 N N . ASP A 1 84 ? 6.198 -6.701 -5.827 1.00 73.50 84 ASP A N 1
ATOM 645 C CA . ASP A 1 84 ? 4.742 -6.654 -5.674 1.00 73.50 84 ASP A CA 1
ATOM 646 C C . ASP A 1 84 ? 4.382 -5.947 -4.367 1.00 73.50 84 ASP A C 1
ATOM 648 O O . ASP A 1 84 ? 4.877 -6.305 -3.301 1.00 73.50 84 ASP A O 1
ATOM 652 N N . GLY A 1 85 ? 3.542 -4.916 -4.460 1.00 64.06 85 GLY A N 1
ATOM 653 C CA . GLY A 1 85 ? 3.239 -4.044 -3.326 1.00 64.06 85 GLY A CA 1
ATOM 654 C C . GLY A 1 85 ? 4.330 -3.021 -2.991 1.00 64.06 85 GLY A C 1
ATOM 655 O O . GLY A 1 85 ? 4.218 -2.370 -1.957 1.00 64.06 85 GLY A O 1
ATOM 656 N N . GLN A 1 86 ? 5.354 -2.838 -3.833 1.00 66.19 86 GLN A N 1
ATOM 657 C CA . GLN A 1 86 ? 6.269 -1.709 -3.680 1.00 66.19 86 GLN A CA 1
ATOM 658 C C . GLN A 1 86 ? 5.545 -0.393 -4.002 1.00 66.19 86 GLN A C 1
ATOM 660 O O . GLN A 1 86 ? 4.850 -0.278 -5.017 1.00 66.19 86 GLN A O 1
ATOM 665 N N . ILE A 1 87 ? 5.714 0.605 -3.141 1.00 57.59 87 ILE A N 1
ATOM 666 C CA . ILE A 1 87 ? 5.095 1.921 -3.274 1.00 57.59 87 ILE A CA 1
ATOM 667 C C . ILE A 1 87 ? 6.080 2.860 -3.951 1.00 57.59 87 ILE A C 1
ATOM 669 O O . ILE A 1 87 ? 7.214 3.029 -3.515 1.00 57.59 87 ILE A O 1
ATOM 673 N N . LEU A 1 88 ? 5.632 3.478 -5.039 1.00 55.56 88 LEU A N 1
ATOM 674 C CA . LEU A 1 88 ? 6.365 4.528 -5.733 1.00 55.56 88 LEU A CA 1
ATOM 675 C C . LEU A 1 88 ? 6.117 5.852 -5.015 1.00 55.56 88 LEU A C 1
ATOM 677 O O . LEU A 1 88 ? 5.156 6.553 -5.331 1.00 55.56 88 LEU A O 1
ATOM 681 N N . ILE A 1 89 ? 6.966 6.180 -4.049 1.00 53.09 89 ILE A N 1
ATOM 682 C CA . ILE A 1 89 ? 6.960 7.494 -3.409 1.00 53.09 89 ILE A CA 1
ATOM 683 C C . ILE A 1 89 ? 8.227 8.215 -3.846 1.00 53.09 89 ILE A C 1
ATOM 685 O O . ILE A 1 89 ? 9.325 7.670 -3.787 1.00 53.09 89 ILE A O 1
ATOM 689 N N . ILE A 1 90 ? 8.038 9.414 -4.387 1.00 53.53 90 ILE A N 1
ATOM 690 C CA . ILE A 1 90 ? 9.120 10.330 -4.741 1.00 53.53 90 ILE A CA 1
ATOM 691 C C . ILE A 1 90 ? 9.690 10.825 -3.407 1.00 53.53 90 ILE A C 1
ATOM 693 O O . ILE A 1 90 ? 8.892 11.285 -2.601 1.00 53.53 90 ILE A O 1
ATOM 697 N N . ASP A 1 91 ? 11.000 10.652 -3.193 1.00 47.88 91 ASP A N 1
ATOM 698 C CA . ASP A 1 91 ? 11.829 11.065 -2.041 1.00 47.88 91 ASP A CA 1
ATOM 699 C C . ASP A 1 91 ? 11.094 11.755 -0.871 1.00 47.88 91 ASP A C 1
ATOM 701 O O . ASP A 1 91 ? 10.521 12.835 -1.035 1.00 47.88 91 ASP A O 1
ATOM 705 N N . ASP A 1 92 ? 11.174 11.181 0.336 1.00 52.88 92 ASP A N 1
ATOM 706 C CA . ASP A 1 92 ? 10.597 11.799 1.537 1.00 52.88 92 ASP A CA 1
ATOM 707 C C . ASP A 1 92 ? 11.260 13.155 1.835 1.00 52.88 92 ASP A C 1
ATOM 709 O O . ASP A 1 92 ? 12.481 13.309 1.730 1.00 52.88 92 ASP A O 1
ATOM 713 N N . VAL A 1 93 ? 10.456 14.142 2.228 1.00 52.03 93 VAL A N 1
ATOM 714 C CA . VAL A 1 93 ? 10.903 15.491 2.568 1.00 52.03 93 VAL A CA 1
ATOM 715 C C . VAL A 1 93 ? 10.880 15.647 4.084 1.00 52.03 93 VAL A C 1
ATOM 717 O O . VAL A 1 93 ? 9.829 15.820 4.695 1.00 52.03 93 VAL A O 1
ATOM 720 N N . THR A 1 94 ? 12.065 15.660 4.688 1.00 53.91 94 THR A N 1
ATOM 721 C CA . THR A 1 94 ? 12.237 15.792 6.143 1.00 53.91 94 THR A CA 1
ATOM 722 C C . THR A 1 94 ? 12.744 17.187 6.533 1.00 53.91 94 THR A C 1
ATOM 724 O O . THR A 1 94 ? 13.276 17.932 5.703 1.00 53.91 94 THR A O 1
ATOM 727 N N . SER A 1 95 ? 12.574 17.552 7.811 1.00 50.12 95 SER A N 1
ATOM 728 C CA . SER A 1 95 ? 13.148 18.760 8.426 1.00 50.12 95 SER A CA 1
ATOM 729 C C . SER A 1 95 ? 14.168 18.360 9.490 1.00 50.12 95 SER A C 1
ATOM 731 O O . SER A 1 95 ? 13.854 17.548 10.357 1.00 50.12 95 SER A O 1
ATOM 733 N N . ASN A 1 96 ? 15.367 18.945 9.453 1.00 47.25 96 ASN A N 1
ATOM 734 C CA . ASN A 1 96 ? 16.437 18.622 10.405 1.00 47.25 96 ASN A CA 1
ATOM 735 C C . ASN A 1 96 ? 16.330 19.388 11.742 1.00 47.25 96 ASN A C 1
ATOM 737 O O . ASN A 1 96 ? 16.975 19.010 12.713 1.00 47.25 96 ASN A O 1
ATOM 741 N N . ASP A 1 97 ? 15.510 20.443 11.803 1.00 49.56 97 ASP A N 1
ATOM 742 C CA . ASP A 1 97 ? 15.410 21.335 12.964 1.00 49.56 97 ASP A CA 1
ATOM 743 C C . ASP A 1 97 ? 13.944 21.523 13.375 1.00 49.56 97 ASP A C 1
ATOM 745 O O . ASP A 1 97 ? 13.277 22.479 12.975 1.00 49.56 97 ASP A O 1
ATOM 749 N N . GLN A 1 98 ? 13.425 20.597 14.185 1.00 53.19 98 GLN A N 1
ATOM 750 C CA . GLN A 1 98 ? 12.128 20.773 14.836 1.00 53.19 98 GLN A CA 1
ATOM 751 C C . GLN A 1 98 ? 12.322 21.400 16.211 1.00 53.19 98 GLN A C 1
ATOM 753 O O . GLN A 1 98 ? 12.844 20.776 17.133 1.00 53.19 98 GLN A O 1
ATOM 758 N N . TRP A 1 99 ? 11.893 22.650 16.357 1.00 50.06 99 TRP A N 1
ATOM 759 C CA . TRP A 1 99 ? 11.897 23.335 17.643 1.00 50.06 99 TRP A CA 1
ATOM 760 C C . TRP A 1 99 ? 10.597 24.111 17.854 1.00 50.06 99 TRP A C 1
ATOM 762 O O . TRP A 1 99 ? 9.992 24.651 16.923 1.00 50.06 99 TRP A O 1
ATOM 772 N N . SER A 1 100 ? 10.170 24.159 19.113 1.00 46.88 100 SER A N 1
ATOM 773 C CA . SER A 1 100 ? 9.073 24.996 19.592 1.00 46.88 100 SER A CA 1
ATOM 774 C C . SER A 1 100 ? 9.563 25.789 20.794 1.00 46.88 100 SER A C 1
ATOM 776 O O . SER A 1 100 ? 10.100 25.202 21.735 1.00 46.88 100 SER A O 1
ATOM 778 N N . VAL A 1 101 ? 9.365 27.104 20.778 1.00 42.97 101 VAL A N 1
ATOM 779 C CA . VAL A 1 101 ? 9.604 27.957 21.944 1.00 42.97 101 VAL A CA 1
ATOM 780 C C . VAL A 1 101 ? 8.260 28.471 22.441 1.00 42.97 101 VAL A C 1
ATOM 782 O O . VAL A 1 101 ? 7.525 29.144 21.717 1.00 42.97 101 VAL A O 1
ATOM 785 N N . GLU A 1 102 ? 7.954 28.147 23.694 1.00 50.50 102 GLU A N 1
ATOM 786 C CA . GLU A 1 102 ? 6.851 28.741 24.441 1.00 50.50 102 GLU A CA 1
ATOM 787 C C . GLU A 1 102 ? 7.400 29.939 25.225 1.00 50.50 102 GLU A C 1
ATOM 789 O O . GLU A 1 102 ? 8.230 29.774 26.122 1.00 50.50 102 GLU A O 1
ATOM 794 N N . VAL A 1 103 ? 6.953 31.152 24.890 1.00 51.50 103 VAL A N 1
ATOM 795 C CA . VAL A 1 103 ? 7.258 32.350 25.681 1.00 51.50 103 VAL A CA 1
ATOM 796 C C . VAL A 1 103 ? 6.041 32.682 26.534 1.00 51.50 103 VAL A C 1
ATOM 798 O O . VAL A 1 103 ? 4.948 32.909 26.008 1.00 51.50 103 VAL A O 1
ATOM 801 N N . ARG A 1 104 ? 6.239 32.712 27.854 1.00 54.75 104 ARG A N 1
ATOM 802 C CA . ARG A 1 104 ? 5.239 33.164 28.826 1.00 54.75 104 ARG A CA 1
ATOM 803 C C . ARG A 1 104 ? 5.605 34.555 29.319 1.00 54.75 104 ARG A C 1
ATOM 805 O O . ARG A 1 104 ? 6.769 34.799 29.643 1.00 54.75 104 ARG A O 1
ATOM 812 N N . ASP A 1 105 ? 4.626 35.450 29.362 1.00 53.41 105 ASP A N 1
ATOM 813 C CA . ASP A 1 105 ? 4.799 36.731 30.042 1.00 53.41 105 ASP A CA 1
ATOM 814 C C . ASP A 1 105 ? 4.932 36.482 31.556 1.00 53.41 105 ASP A C 1
ATOM 816 O O . ASP A 1 105 ? 4.334 35.553 32.097 1.00 53.41 105 ASP A O 1
ATOM 820 N N . THR A 1 106 ? 5.754 37.274 32.244 1.00 59.00 106 THR A N 1
ATOM 821 C CA . THR A 1 106 ? 6.048 37.045 33.671 1.00 59.00 106 THR A CA 1
ATOM 822 C C . THR A 1 106 ? 4.866 37.454 34.555 1.00 59.00 106 THR A C 1
ATOM 824 O O . THR A 1 106 ? 4.707 36.897 35.638 1.00 59.00 106 THR A O 1
ATOM 827 N N . ASP A 1 107 ? 4.003 38.351 34.058 1.00 60.06 107 ASP A N 1
ATOM 828 C CA . ASP A 1 107 ? 2.906 38.954 34.827 1.00 60.06 107 ASP A CA 1
ATOM 829 C C . ASP A 1 107 ? 1.521 38.882 34.128 1.00 60.06 107 ASP A C 1
ATOM 831 O O . ASP A 1 107 ? 0.584 39.562 34.553 1.00 60.06 107 ASP A O 1
ATOM 835 N N . ALA A 1 108 ? 1.343 38.065 33.078 1.00 52.72 108 ALA A N 1
ATOM 836 C CA . ALA A 1 108 ? 0.048 37.886 32.401 1.00 52.72 108 ALA A CA 1
ATOM 837 C C . ALA A 1 108 ? -0.201 36.442 31.916 1.00 52.72 108 ALA A C 1
ATOM 839 O O . ALA A 1 108 ? 0.717 35.766 31.459 1.00 52.72 108 ALA A O 1
ATOM 840 N N . ASP A 1 109 ? -1.471 36.007 31.937 1.00 58.59 109 ASP A N 1
ATOM 841 C CA . ASP A 1 109 ? -1.969 34.679 31.505 1.00 58.59 109 ASP A CA 1
ATOM 842 C C . ASP A 1 109 ? -1.878 34.426 29.976 1.00 58.59 109 ASP A C 1
ATOM 844 O O . ASP A 1 109 ? -2.631 33.625 29.417 1.00 58.59 109 ASP A O 1
ATOM 848 N N . SER A 1 110 ? -0.997 35.127 29.256 1.00 55.34 110 SER A N 1
ATOM 849 C CA . SER A 1 110 ? -0.846 34.994 27.804 1.00 55.34 110 SER A CA 1
ATOM 850 C C . SER A 1 110 ? 0.447 34.276 27.431 1.00 55.34 110 SER A C 1
ATOM 852 O O . SER A 1 110 ? 1.542 34.747 27.745 1.00 55.34 110 SER A O 1
ATOM 854 N N . ASN A 1 111 ? 0.311 33.188 26.670 1.00 57.09 111 ASN A N 1
ATOM 855 C CA . ASN A 1 111 ? 1.433 32.464 26.078 1.00 57.09 111 ASN A CA 1
ATOM 856 C C . ASN A 1 111 ? 1.484 32.772 24.579 1.00 57.09 111 ASN A C 1
ATOM 858 O O . ASN A 1 111 ? 0.461 32.690 23.894 1.00 57.09 111 ASN A O 1
ATOM 862 N N . GLN A 1 112 ? 2.671 33.089 24.059 1.00 46.53 112 GLN A N 1
ATOM 863 C CA . GLN A 1 112 ? 2.916 33.114 22.617 1.00 46.53 112 GLN A CA 1
ATOM 864 C C . GLN A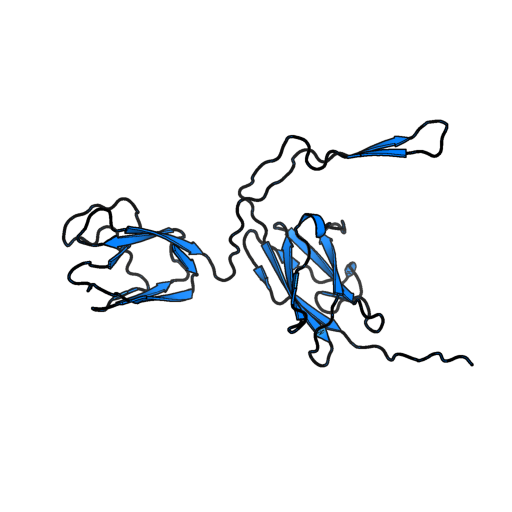 1 112 ? 3.739 31.896 22.212 1.00 46.53 112 GLN A C 1
ATOM 866 O O . GLN A 1 112 ? 4.786 31.600 22.789 1.00 46.53 112 GLN A O 1
ATOM 871 N N . TRP A 1 113 ? 3.230 31.195 21.204 1.00 42.09 113 TRP A N 1
ATOM 872 C CA . TRP A 1 113 ? 3.820 29.985 20.655 1.00 42.09 113 TRP A CA 1
ATOM 873 C C . TRP A 1 113 ? 4.485 30.309 19.327 1.00 42.09 113 TRP A C 1
ATOM 875 O O . TRP A 1 113 ? 3.806 30.716 18.384 1.00 42.09 113 TRP A O 1
ATOM 885 N N . TRP A 1 114 ? 5.800 30.110 19.249 1.00 42.56 114 TRP A N 1
ATOM 886 C CA . TRP A 1 114 ? 6.532 30.098 17.985 1.00 42.56 114 TRP A CA 1
ATOM 887 C C . TRP A 1 114 ? 7.041 28.685 17.715 1.00 42.56 114 TRP A C 1
ATOM 889 O O . TRP A 1 114 ? 7.833 28.134 18.484 1.00 42.56 114 TRP A O 1
ATOM 899 N N . SER A 1 115 ? 6.582 28.102 16.611 1.00 50.84 115 SER A N 1
ATOM 900 C CA . SER A 1 115 ? 7.073 26.834 16.083 1.00 50.84 115 SER A CA 1
ATOM 901 C C . SER A 1 115 ? 7.669 27.061 14.696 1.00 50.84 115 SER A C 1
ATOM 903 O O . SER A 1 115 ? 7.080 27.731 13.849 1.00 50.84 115 SER A O 1
ATOM 905 N N . SER A 1 116 ? 8.855 26.502 14.462 1.00 44.56 116 SER A N 1
ATOM 906 C CA . SER A 1 116 ? 9.432 26.407 13.120 1.00 44.56 116 SER A CA 1
ATOM 907 C C . SER A 1 116 ? 9.121 25.024 12.575 1.00 44.56 116 SER A C 1
ATOM 909 O O . SER A 1 116 ? 9.930 24.105 12.674 1.00 44.56 116 SER A O 1
ATOM 911 N N . TRP A 1 117 ? 7.912 24.847 12.053 1.00 47.31 117 TRP A N 1
ATOM 912 C CA . TRP A 1 117 ? 7.556 23.646 11.305 1.00 47.31 117 TRP A CA 1
ATOM 913 C C . TRP A 1 117 ? 7.349 24.083 9.856 1.00 47.31 117 TRP A C 1
ATOM 915 O O . TRP A 1 117 ? 6.361 24.735 9.536 1.00 47.31 117 TRP A O 1
ATOM 925 N N . MET A 1 118 ? 8.352 23.763 9.025 1.00 48.53 118 MET A N 1
ATOM 926 C CA . MET A 1 118 ? 8.614 24.251 7.653 1.00 48.53 118 MET A CA 1
ATOM 927 C C . MET A 1 118 ? 9.394 25.579 7.530 1.00 48.53 118 MET A C 1
ATOM 929 O O . MET A 1 118 ? 9.139 26.370 6.626 1.00 48.53 118 MET A O 1
ATOM 933 N N . GLY A 1 119 ? 10.378 25.814 8.408 1.00 44.69 119 GLY A N 1
ATOM 934 C CA . GLY A 1 119 ? 11.371 26.886 8.260 1.00 44.69 119 GLY A CA 1
ATOM 935 C C . GLY A 1 119 ? 12.705 26.388 7.682 1.00 44.69 119 GLY A C 1
ATOM 936 O O . GLY A 1 119 ? 13.423 25.636 8.332 1.00 44.69 119 GLY A O 1
ATOM 937 N N . ASP A 1 120 ? 13.004 26.819 6.457 1.00 51.19 120 ASP A N 1
ATOM 938 C CA . ASP A 1 120 ? 14.301 26.945 5.762 1.00 51.19 120 ASP A CA 1
ATOM 939 C C . ASP A 1 120 ? 15.263 25.755 5.534 1.00 51.19 120 ASP A C 1
ATOM 941 O O . ASP A 1 120 ? 16.166 25.916 4.717 1.00 51.19 120 ASP A O 1
ATOM 945 N N . ASN A 1 121 ? 15.070 24.550 6.087 1.00 49.94 121 ASN A N 1
ATOM 946 C CA . ASN A 1 121 ? 15.973 23.405 5.817 1.00 49.94 121 ASN A CA 1
ATOM 947 C C . ASN A 1 121 ? 15.244 22.102 5.434 1.00 49.94 121 ASN A C 1
ATOM 949 O O . ASN A 1 121 ? 15.460 21.055 6.046 1.00 49.94 121 ASN A O 1
ATOM 953 N N . LEU A 1 122 ? 14.392 22.142 4.403 1.00 45.91 122 LEU A N 1
ATOM 954 C CA . LEU A 1 122 ? 13.824 20.920 3.818 1.00 45.91 122 LEU A CA 1
ATOM 955 C C . LEU A 1 122 ? 14.923 20.108 3.119 1.00 45.91 122 LEU A C 1
ATOM 957 O O . LEU A 1 122 ? 15.684 20.651 2.315 1.00 45.91 122 LEU A O 1
ATOM 961 N N . GLN A 1 123 ? 15.000 18.812 3.413 1.00 53.75 123 GLN A N 1
ATOM 962 C CA . GLN A 1 123 ? 15.901 17.872 2.747 1.00 53.75 123 GLN A CA 1
ATOM 963 C C . GLN A 1 123 ? 15.089 16.720 2.158 1.00 53.75 123 GLN A C 1
ATOM 965 O O . GLN A 1 123 ? 14.275 16.114 2.852 1.00 53.75 123 GLN A O 1
ATOM 970 N N . THR A 1 124 ? 15.340 16.397 0.891 1.00 48.84 124 THR A N 1
ATOM 971 C CA . THR A 1 124 ? 14.874 15.147 0.284 1.00 48.84 124 THR A CA 1
ATOM 972 C C . THR A 1 124 ? 15.789 14.017 0.735 1.00 48.84 124 THR A C 1
ATOM 974 O O . THR A 1 124 ? 17.010 14.103 0.570 1.00 48.84 124 THR A O 1
ATOM 977 N N . THR A 1 125 ? 15.220 12.962 1.296 1.00 55.44 125 THR A N 1
ATOM 978 C CA . THR A 1 125 ? 15.954 11.757 1.682 1.00 55.44 125 THR A CA 1
ATOM 979 C C . THR A 1 125 ? 15.673 10.635 0.690 1.00 55.44 125 THR A C 1
ATOM 981 O O . THR A 1 125 ? 14.672 10.651 -0.014 1.00 55.44 125 THR A O 1
ATOM 984 N N . THR A 1 126 ? 16.572 9.652 0.627 1.00 56.12 126 THR A N 1
ATOM 985 C CA . THR A 1 126 ? 16.358 8.442 -0.191 1.00 56.12 126 THR A CA 1
ATOM 986 C C . THR A 1 126 ? 15.444 7.420 0.489 1.00 56.12 126 THR A C 1
ATOM 988 O O . THR A 1 126 ? 15.111 6.415 -0.131 1.00 56.12 126 THR A O 1
ATOM 991 N N . SER A 1 127 ? 15.052 7.676 1.744 1.00 56.81 127 SER A N 1
ATOM 992 C CA . SER A 1 127 ? 13.989 6.950 2.436 1.00 56.81 127 SER A CA 1
ATOM 993 C C . SER A 1 127 ? 12.651 7.363 1.833 1.00 56.81 127 SER A C 1
ATOM 995 O O . SER A 1 127 ? 12.415 8.540 1.567 1.00 56.81 127 SER A O 1
ATOM 997 N N . THR A 1 128 ? 11.766 6.401 1.633 1.00 65.81 128 THR A N 1
ATOM 998 C CA . THR A 1 128 ? 10.383 6.606 1.214 1.00 65.81 128 THR A CA 1
ATOM 999 C C . THR A 1 128 ? 9.417 6.219 2.338 1.00 65.81 128 THR A C 1
ATOM 1001 O O . THR A 1 128 ? 9.795 5.612 3.343 1.00 65.81 128 THR A O 1
ATOM 1004 N N . PHE A 1 129 ? 8.142 6.589 2.208 1.00 76.94 129 PHE A N 1
ATOM 1005 C CA . PHE A 1 129 ? 7.126 6.062 3.117 1.00 76.94 129 PHE A CA 1
ATOM 1006 C C . PHE A 1 129 ? 6.819 4.601 2.754 1.00 76.94 129 PHE A C 1
ATOM 1008 O O . PHE A 1 129 ? 6.843 4.199 1.588 1.00 76.94 129 PHE A O 1
ATOM 1015 N N . GLY A 1 130 ? 6.495 3.796 3.757 1.00 83.31 130 GLY A N 1
ATOM 1016 C CA . GLY A 1 130 ? 5.689 2.602 3.547 1.00 83.31 130 GLY A CA 1
ATOM 1017 C C . GLY A 1 130 ? 4.202 2.919 3.727 1.00 83.31 130 GLY A C 1
ATOM 1018 O O . GLY A 1 130 ? 3.813 4.045 4.033 1.00 83.31 130 GLY A O 1
ATOM 1019 N N . ARG A 1 131 ? 3.347 1.913 3.551 1.00 88.25 131 ARG A N 1
ATOM 1020 C CA . ARG A 1 131 ? 1.890 2.048 3.715 1.00 88.25 131 ARG A CA 1
ATOM 1021 C C . ARG A 1 131 ? 1.344 0.999 4.636 1.00 88.25 131 ARG A C 1
ATOM 1023 O O . ARG A 1 131 ? 1.611 -0.185 4.458 1.00 88.25 131 ARG A O 1
ATOM 1030 N N . ILE A 1 132 ? 0.476 1.421 5.535 1.00 94.06 132 ILE A N 1
ATOM 1031 C CA . ILE A 1 132 ? -0.398 0.526 6.275 1.00 94.06 132 ILE A CA 1
ATOM 1032 C C . ILE A 1 132 ? -1.717 0.442 5.507 1.00 94.06 132 ILE A C 1
ATOM 1034 O O . ILE A 1 132 ? -2.280 1.466 5.126 1.00 94.06 132 ILE A O 1
ATOM 1038 N N . SER A 1 133 ? -2.207 -0.771 5.245 1.00 92.12 133 SER A N 1
ATOM 1039 C CA . SER A 1 133 ? -3.489 -0.979 4.560 1.00 92.12 133 SER A CA 1
ATOM 1040 C C . SER A 1 133 ? -4.303 -2.109 5.172 1.00 92.12 133 SER A C 1
ATOM 1042 O O . SER A 1 133 ? -3.765 -3.114 5.653 1.00 92.12 133 SER A O 1
ATOM 1044 N N . GLY A 1 134 ? -5.622 -1.953 5.138 1.00 93.06 134 GLY A N 1
ATOM 1045 C CA . GLY A 1 134 ? -6.501 -2.863 5.844 1.00 93.06 134 GLY A CA 1
ATOM 1046 C C . GLY A 1 134 ? -7.984 -2.675 5.584 1.00 93.06 134 GLY A C 1
ATOM 1047 O O . GLY A 1 134 ? -8.390 -1.998 4.643 1.00 93.06 134 GLY A O 1
ATOM 1048 N N . TYR A 1 135 ? -8.778 -3.308 6.446 1.00 95.19 135 TYR A N 1
ATOM 1049 C CA . TYR A 1 135 ? -10.236 -3.257 6.441 1.00 95.19 135 TYR A CA 1
ATOM 1050 C C . TYR A 1 135 ? -10.784 -2.837 7.806 1.00 95.19 135 TYR A C 1
ATOM 1052 O O . TYR A 1 135 ? -10.262 -3.247 8.846 1.00 95.19 135 TYR A O 1
ATOM 1060 N N . SER A 1 136 ? -11.867 -2.070 7.772 1.00 96.38 136 SER A N 1
ATOM 1061 C CA . SER A 1 136 ? -12.628 -1.582 8.917 1.00 96.38 136 SER A CA 1
ATOM 1062 C C . SER A 1 136 ? -14.083 -2.013 8.762 1.00 96.38 136 SER A C 1
ATOM 1064 O O . SER A 1 136 ? -14.839 -1.378 8.026 1.00 96.38 136 SER A O 1
ATOM 1066 N N . LEU A 1 137 ? -14.445 -3.143 9.379 1.00 95.81 137 LEU A N 1
ATOM 1067 C CA . LEU A 1 137 ? -15.720 -3.832 9.148 1.00 95.81 137 LEU A CA 1
ATOM 1068 C C . LEU A 1 137 ? -16.373 -4.261 10.465 1.00 95.81 137 LEU A C 1
ATOM 1070 O O . LEU A 1 137 ? -15.686 -4.620 11.424 1.00 95.81 137 LEU A O 1
ATOM 1074 N N . ASP A 1 138 ? -17.700 -4.277 10.517 1.00 94.94 138 ASP A N 1
ATOM 1075 C CA . ASP A 1 138 ? -18.433 -4.907 11.613 1.00 94.94 138 ASP A CA 1
ATOM 1076 C C . ASP A 1 138 ? -18.520 -6.441 11.445 1.00 94.94 138 ASP A C 1
ATOM 1078 O O . ASP A 1 138 ? -18.031 -7.028 10.475 1.00 94.94 138 ASP A O 1
ATOM 1082 N N . THR A 1 139 ? -19.162 -7.118 12.399 1.00 92.56 139 THR A N 1
ATOM 1083 C CA . THR A 1 139 ? -19.388 -8.574 12.350 1.00 92.56 139 THR A CA 1
ATOM 1084 C C . THR A 1 139 ? -20.245 -9.054 11.174 1.00 92.56 139 THR A C 1
ATOM 1086 O O . THR A 1 139 ? -20.206 -10.242 10.859 1.00 92.56 139 THR A O 1
ATOM 1089 N N . ASN A 1 140 ? -21.027 -8.175 10.545 1.00 92.94 140 ASN A N 1
ATOM 1090 C CA . ASN A 1 140 ? -21.832 -8.484 9.361 1.00 92.94 140 ASN A CA 1
ATOM 1091 C C . ASN A 1 140 ? -21.042 -8.274 8.059 1.00 92.94 140 ASN A C 1
ATOM 1093 O O . ASN A 1 140 ? -21.500 -8.687 6.993 1.00 92.94 140 ASN A O 1
ATOM 1097 N N . GLY A 1 141 ? -19.842 -7.693 8.150 1.00 92.88 141 GLY A N 1
ATOM 1098 C CA . GLY A 1 141 ? -19.023 -7.306 7.009 1.00 92.88 141 GLY A CA 1
ATOM 1099 C C . GLY A 1 141 ? -19.374 -5.925 6.460 1.00 92.88 141 GLY A C 1
ATOM 1100 O O . GLY A 1 141 ? -18.912 -5.592 5.370 1.00 92.88 141 GLY A O 1
ATOM 1101 N N . ASP A 1 142 ? -20.159 -5.133 7.192 1.00 95.06 142 ASP A N 1
ATOM 1102 C CA . ASP A 1 142 ? -20.506 -3.772 6.803 1.00 95.06 142 ASP A CA 1
ATOM 1103 C C . ASP A 1 142 ? -19.346 -2.814 7.138 1.00 95.06 142 ASP A C 1
ATOM 1105 O O . ASP A 1 142 ? -18.755 -2.913 8.220 1.00 95.06 142 ASP A O 1
ATOM 1109 N N . PRO A 1 143 ? -18.998 -1.871 6.245 1.00 96.25 143 PRO A N 1
ATOM 1110 C CA . PRO A 1 143 ? -17.981 -0.856 6.507 1.00 96.25 143 PRO A CA 1
ATOM 1111 C C . PRO A 1 143 ? -18.279 -0.002 7.742 1.00 96.25 143 PRO A C 1
ATOM 1113 O O . PRO A 1 143 ? -19.368 0.555 7.886 1.00 96.25 143 PRO A O 1
ATOM 1116 N N . VAL A 1 144 ? -17.279 0.168 8.610 1.00 96.69 144 VAL A N 1
ATOM 1117 C CA . VAL A 1 144 ? -17.362 1.040 9.791 1.00 96.69 144 VAL A CA 1
ATOM 1118 C C . VAL A 1 144 ? -16.343 2.161 9.669 1.00 96.69 144 VAL A C 1
ATOM 1120 O O . VAL A 1 144 ? -15.134 1.921 9.685 1.00 96.69 144 VAL A O 1
ATOM 1123 N N . ARG A 1 145 ? -16.835 3.397 9.557 1.00 95.75 145 ARG A N 1
ATOM 1124 C CA . ARG A 1 145 ? -15.997 4.602 9.563 1.00 95.75 145 ARG A CA 1
ATOM 1125 C C . ARG A 1 145 ? -15.379 4.819 10.937 1.00 95.75 145 ARG A C 1
ATOM 1127 O O . ARG A 1 145 ? -16.074 4.728 11.951 1.00 95.75 145 ARG A O 1
ATOM 1134 N N . ALA A 1 146 ? -14.092 5.141 10.956 1.00 94.75 146 ALA A N 1
ATOM 1135 C CA . ALA A 1 146 ? -13.341 5.381 12.175 1.00 94.75 146 ALA A CA 1
ATOM 1136 C C . ALA A 1 146 ? -12.281 6.469 11.983 1.00 94.75 146 ALA A C 1
ATOM 1138 O O . ALA A 1 146 ? -11.695 6.609 10.909 1.00 94.75 146 ALA A O 1
ATOM 1139 N N . TRP A 1 147 ? -11.999 7.188 13.064 1.00 94.56 147 TRP A N 1
ATOM 1140 C CA . TRP A 1 147 ? -10.788 7.983 13.218 1.00 94.56 147 TRP A CA 1
ATOM 1141 C C . TRP A 1 147 ? -9.642 7.060 13.606 1.00 94.56 147 TRP A C 1
ATOM 1143 O O . TRP A 1 147 ? -9.797 6.216 14.488 1.00 94.56 147 TRP A O 1
ATOM 1153 N N . TYR A 1 148 ? -8.491 7.220 12.968 1.00 96.00 148 TYR A N 1
ATOM 1154 C CA . TYR A 1 148 ? -7.321 6.405 13.265 1.00 96.00 148 TYR A CA 1
ATOM 1155 C C . TYR A 1 148 ? -6.300 7.219 14.047 1.00 96.00 148 TYR A C 1
ATOM 1157 O O . TYR A 1 148 ? -5.967 8.339 13.667 1.00 96.00 148 TYR A O 1
ATOM 1165 N N . GLU A 1 149 ? -5.796 6.635 15.127 1.00 95.81 149 GLU A N 1
ATOM 1166 C CA . GLU A 1 149 ? -4.710 7.187 15.928 1.00 95.81 149 GLU A CA 1
ATOM 1167 C C . GLU A 1 149 ? -3.504 6.254 15.803 1.00 95.81 149 GLU A C 1
ATOM 1169 O O . GLU A 1 149 ? -3.611 5.047 16.043 1.00 95.81 149 GLU A O 1
ATOM 1174 N N . LEU A 1 150 ? -2.367 6.812 15.389 1.00 96.12 150 LEU A N 1
ATOM 1175 C CA . LEU A 1 150 ? -1.125 6.078 15.196 1.00 96.12 150 LEU A CA 1
ATOM 1176 C C . LEU A 1 150 ? -0.126 6.468 16.283 1.00 96.12 150 LEU A C 1
ATOM 1178 O O . LEU A 1 150 ? 0.031 7.646 16.601 1.00 96.12 150 LEU A O 1
ATOM 1182 N N . PHE A 1 151 ? 0.562 5.471 16.822 1.00 89.44 151 PHE A N 1
ATOM 1183 C CA . PHE A 1 151 ? 1.588 5.636 17.841 1.00 89.44 151 PHE A CA 1
ATOM 1184 C C . PHE A 1 151 ? 2.858 4.898 17.420 1.00 89.44 151 PHE A C 1
ATOM 1186 O O . PHE A 1 151 ? 2.767 3.843 16.789 1.00 89.44 151 PHE A O 1
ATOM 1193 N N . ASP A 1 152 ? 4.026 5.435 17.759 1.00 82.38 152 ASP A N 1
ATOM 1194 C CA . ASP A 1 152 ? 5.314 4.759 17.558 1.00 82.38 152 ASP A CA 1
ATOM 1195 C C . ASP A 1 152 ? 5.617 3.737 18.675 1.00 82.38 152 ASP A C 1
ATOM 1197 O O . ASP A 1 152 ? 4.824 3.528 19.603 1.00 82.38 152 ASP A O 1
ATOM 1201 N N . GLU A 1 153 ? 6.781 3.085 18.615 1.00 78.81 153 GLU A N 1
ATOM 1202 C CA . GLU A 1 153 ? 7.226 2.132 19.636 1.00 78.81 153 GLU A CA 1
ATOM 1203 C C . GLU A 1 153 ? 7.479 2.718 21.029 1.00 78.81 153 GLU A C 1
ATOM 1205 O O . GLU A 1 153 ? 7.619 1.963 21.995 1.00 78.81 153 GLU A O 1
ATOM 1210 N N . PHE A 1 154 ? 7.487 4.042 21.153 1.00 76.25 154 PHE A N 1
ATOM 1211 C CA . PHE A 1 154 ? 7.697 4.769 22.397 1.00 76.25 154 PHE A CA 1
ATOM 1212 C C . PHE A 1 154 ? 6.407 5.396 22.943 1.00 76.25 154 PHE A C 1
ATOM 1214 O O . PHE A 1 154 ? 6.481 6.147 23.913 1.00 76.25 154 PHE A O 1
ATOM 1221 N N . GLN A 1 155 ? 5.240 5.064 22.370 1.00 79.81 155 GLN A N 1
ATOM 1222 C CA . GLN A 1 155 ? 3.930 5.650 22.698 1.00 79.81 155 GLN A CA 1
ATOM 1223 C C . GLN A 1 155 ? 3.786 7.129 22.328 1.00 79.81 155 GLN A C 1
ATOM 1225 O O . GLN A 1 155 ? 2.845 7.786 22.783 1.00 79.81 155 GLN A O 1
ATOM 1230 N N . ASN A 1 156 ? 4.665 7.674 21.488 1.00 75.00 156 ASN A N 1
ATOM 1231 C CA . ASN A 1 156 ? 4.451 9.017 20.978 1.00 75.00 156 ASN A CA 1
ATOM 1232 C C . ASN A 1 156 ? 3.353 8.978 19.924 1.00 75.00 156 ASN A C 1
ATOM 1234 O O . ASN A 1 156 ? 3.323 8.106 19.053 1.00 75.00 156 ASN A O 1
ATOM 1238 N N . TRP A 1 157 ? 2.452 9.949 20.004 1.00 82.75 157 TRP A N 1
ATOM 1239 C CA . TRP A 1 157 ? 1.420 10.129 19.000 1.00 82.75 157 TRP A CA 1
ATOM 1240 C C . TRP A 1 157 ? 2.037 10.629 17.691 1.00 82.75 157 TRP A C 1
ATOM 1242 O O . TRP A 1 157 ? 2.818 11.582 17.689 1.00 82.75 157 TRP A O 1
ATOM 1252 N N . VAL A 1 158 ? 1.663 9.994 16.584 1.00 83.38 158 VAL A N 1
ATOM 1253 C CA . VAL A 1 158 ? 2.064 10.386 15.234 1.00 83.38 158 VAL A CA 1
ATOM 1254 C C . VAL A 1 158 ? 0.913 11.149 14.592 1.00 83.38 158 VAL A C 1
ATOM 1256 O O . VAL A 1 158 ? -0.176 10.603 14.396 1.00 83.38 158 VAL A O 1
ATOM 1259 N N . ASP A 1 159 ? 1.160 12.409 14.236 1.00 85.56 159 ASP A N 1
ATOM 1260 C CA . ASP A 1 159 ? 0.158 13.240 13.576 1.00 85.56 159 ASP A CA 1
ATOM 1261 C C . ASP A 1 159 ? -0.045 12.803 12.120 1.00 85.56 159 ASP A C 1
ATOM 1263 O O . ASP A 1 159 ? 0.703 13.180 11.215 1.00 85.56 159 ASP A O 1
ATOM 1267 N N . LEU A 1 160 ? -1.088 12.009 11.882 1.00 86.88 160 LEU A N 1
ATOM 1268 C CA . LEU A 1 160 ? -1.415 11.521 10.545 1.00 86.88 160 LEU A CA 1
ATOM 1269 C C . LEU A 1 160 ? -1.773 12.648 9.572 1.00 86.88 160 LEU A C 1
ATOM 1271 O O . LEU A 1 160 ? -1.571 12.473 8.374 1.00 86.88 160 LEU A O 1
ATOM 1275 N N . TRP A 1 161 ? -2.252 13.810 10.031 1.00 80.38 161 TRP A N 1
ATOM 1276 C CA . TRP A 1 161 ? -2.578 14.928 9.135 1.00 80.38 161 TRP A CA 1
ATOM 1277 C C . TRP A 1 161 ? -1.345 15.489 8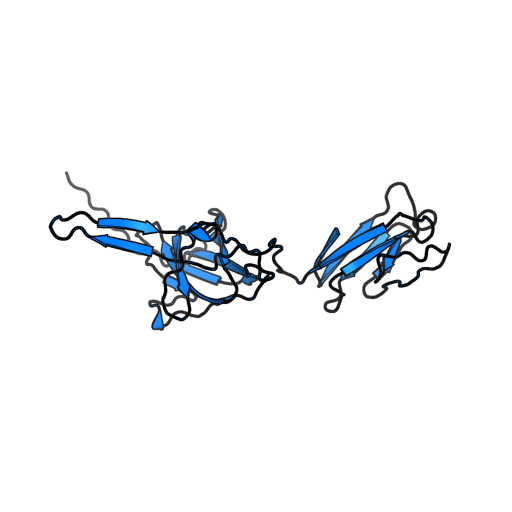.439 1.00 80.38 161 TRP A C 1
ATOM 1279 O O . TRP A 1 161 ? -1.426 15.948 7.300 1.00 80.38 161 TRP A O 1
ATOM 1289 N N . MET A 1 162 ? -0.193 15.394 9.098 1.00 73.75 162 MET A N 1
ATOM 1290 C CA . MET A 1 162 ? 1.088 15.764 8.512 1.00 73.75 162 MET A CA 1
ATOM 1291 C C . MET A 1 162 ? 1.566 14.775 7.448 1.00 73.75 162 MET A C 1
ATOM 1293 O O . MET A 1 162 ? 2.379 15.139 6.604 1.00 73.75 162 MET A O 1
ATOM 1297 N N . LEU A 1 163 ? 1.040 13.549 7.468 1.00 76.12 163 LEU A N 1
ATOM 1298 C CA . LEU A 1 163 ? 1.413 12.455 6.571 1.00 76.12 163 LEU A CA 1
ATOM 1299 C C . LEU A 1 163 ? 0.352 12.196 5.487 1.00 76.12 163 LEU A C 1
ATOM 1301 O O . LEU A 1 163 ? 0.280 11.116 4.910 1.00 76.12 163 LEU A O 1
ATOM 1305 N N . GLY A 1 164 ? -0.508 13.183 5.215 1.00 78.81 164 GLY A N 1
ATOM 1306 C CA . GLY A 1 164 ? -1.578 13.071 4.217 1.00 78.81 164 GLY A CA 1
ATOM 1307 C C . GLY A 1 164 ? -2.862 12.402 4.722 1.00 78.81 164 GLY A C 1
ATOM 1308 O O . GLY A 1 164 ? -3.842 12.330 3.980 1.00 78.81 164 GLY A O 1
ATOM 1309 N N . GLY A 1 165 ? -2.898 11.988 5.988 1.00 87.19 165 GLY A N 1
ATOM 1310 C CA . GLY A 1 165 ? -4.071 11.444 6.662 1.00 87.19 165 GLY A CA 1
ATOM 1311 C C . GLY A 1 165 ? -4.355 9.979 6.335 1.00 87.19 165 GLY A C 1
ATOM 1312 O O . GLY A 1 165 ? -3.534 9.252 5.778 1.00 87.19 165 GLY A O 1
ATOM 1313 N N . VAL A 1 166 ? -5.560 9.541 6.702 1.00 92.25 166 VAL A N 1
ATOM 1314 C CA . VAL A 1 166 ? -6.074 8.216 6.339 1.00 92.25 166 VAL A CA 1
ATOM 1315 C C . VAL A 1 166 ? -7.076 8.358 5.209 1.00 92.25 166 VAL A C 1
ATOM 1317 O O . VAL A 1 166 ? -8.001 9.164 5.277 1.00 92.25 166 VAL A O 1
ATOM 1320 N N . THR A 1 167 ? -6.918 7.533 4.181 1.00 89.31 167 THR A N 1
ATOM 1321 C CA . THR A 1 167 ? -7.921 7.371 3.130 1.00 89.31 167 THR A CA 1
ATOM 1322 C C . THR A 1 167 ? -8.745 6.126 3.419 1.00 89.31 167 THR A C 1
ATOM 1324 O O . THR A 1 167 ? -8.176 5.058 3.635 1.00 89.31 167 THR A O 1
ATOM 1327 N N . MET A 1 168 ? -10.072 6.242 3.379 1.00 88.56 168 MET A N 1
ATOM 1328 C CA . MET A 1 168 ? -10.995 5.119 3.539 1.00 88.56 168 MET A CA 1
ATOM 1329 C C . MET A 1 168 ? -12.004 5.081 2.387 1.00 88.56 168 MET A C 1
ATOM 1331 O O . MET A 1 168 ? -12.525 6.110 1.966 1.00 88.56 168 MET A O 1
ATOM 1335 N N . ASN A 1 169 ? -12.296 3.883 1.889 1.00 87.50 169 ASN A N 1
ATOM 1336 C CA . ASN A 1 169 ? -13.408 3.616 0.991 1.00 87.50 169 ASN A CA 1
ATOM 1337 C C . ASN A 1 169 ? -14.606 3.136 1.822 1.00 87.50 169 ASN A C 1
ATOM 1339 O O . ASN A 1 169 ? -14.582 2.049 2.398 1.00 87.50 169 ASN A O 1
ATOM 1343 N N . GLU A 1 170 ? -15.653 3.952 1.868 1.00 90.62 170 GLU A N 1
ATOM 1344 C CA . GLU A 1 170 ? -16.835 3.716 2.705 1.00 90.62 170 GLU A CA 1
ATOM 1345 C C . GLU A 1 170 ? -17.736 2.581 2.201 1.00 90.62 170 GLU A C 1
ATOM 1347 O O . GLU A 1 170 ? -18.503 2.039 2.986 1.00 90.62 170 GLU A O 1
ATOM 1352 N N . ASP A 1 171 ? -17.614 2.171 0.935 1.00 87.25 171 ASP A N 1
ATOM 1353 C CA . ASP A 1 171 ? -18.402 1.070 0.366 1.00 87.25 171 ASP A CA 1
ATOM 1354 C C . ASP A 1 171 ? -17.797 -0.304 0.688 1.00 87.25 171 ASP A C 1
ATOM 1356 O O . ASP A 1 171 ? -18.500 -1.306 0.793 1.00 87.25 171 ASP A O 1
ATOM 1360 N N . THR A 1 172 ? -16.471 -0.368 0.813 1.00 88.50 172 THR A N 1
ATOM 1361 C CA . THR A 1 172 ? -15.716 -1.624 0.994 1.00 88.50 172 THR A CA 1
ATOM 1362 C C . THR A 1 172 ? -15.078 -1.753 2.372 1.00 88.50 172 THR A C 1
ATOM 1364 O O . THR A 1 172 ? -14.572 -2.820 2.716 1.00 88.50 172 THR A O 1
ATOM 1367 N N . GLY A 1 173 ? -15.028 -0.663 3.139 1.00 89.81 173 GLY A N 1
ATOM 1368 C CA . GLY A 1 173 ? -14.323 -0.581 4.415 1.00 89.81 173 GLY A CA 1
ATOM 1369 C C . GLY A 1 173 ? -12.801 -0.621 4.285 1.00 89.81 173 GLY A C 1
ATOM 1370 O O . GLY A 1 173 ? -12.120 -0.743 5.301 1.00 89.81 173 GLY A O 1
ATOM 1371 N N . THR A 1 174 ? -12.245 -0.554 3.070 1.00 91.38 174 THR A N 1
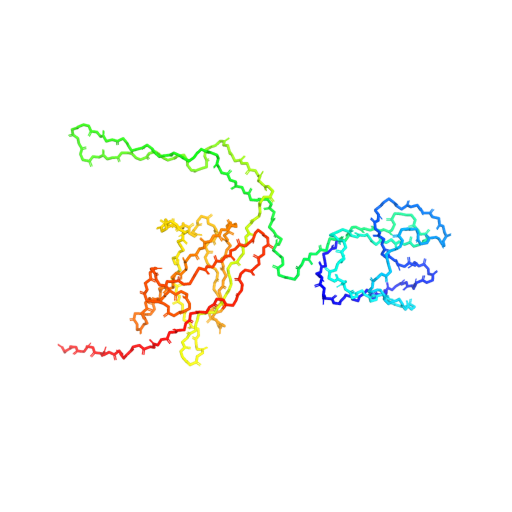ATOM 1372 C CA . THR A 1 174 ? -10.787 -0.530 2.888 1.00 91.38 174 THR A CA 1
ATOM 1373 C C . THR A 1 174 ? -10.212 0.801 3.348 1.00 91.38 174 THR A C 1
ATOM 1375 O O . THR A 1 174 ? -10.765 1.852 3.037 1.00 91.38 174 THR A O 1
ATOM 1378 N N . PHE A 1 175 ? -9.094 0.770 4.069 1.00 93.38 175 PHE A N 1
ATOM 1379 C CA . PHE A 1 175 ? -8.367 1.974 4.466 1.00 93.38 175 PHE A CA 1
ATOM 1380 C C . PHE A 1 175 ? -6.875 1.854 4.151 1.00 93.38 175 PHE A C 1
ATOM 1382 O O . PHE A 1 175 ? -6.322 0.750 4.077 1.00 93.38 175 PHE A O 1
ATOM 1389 N N . MET A 1 176 ? -6.223 3.001 3.979 1.00 91.81 176 MET A N 1
ATOM 1390 C CA . MET A 1 176 ? -4.775 3.105 3.855 1.00 91.81 176 MET A CA 1
ATOM 1391 C C . MET A 1 176 ? -4.241 4.411 4.441 1.00 91.81 176 MET A C 1
ATOM 1393 O O . MET A 1 176 ? -4.918 5.438 4.402 1.00 91.81 176 MET A O 1
ATOM 1397 N N . LEU A 1 177 ? -3.009 4.359 4.940 1.00 91.94 177 LEU A N 1
ATOM 1398 C CA . LEU A 1 177 ? -2.237 5.515 5.391 1.00 91.94 177 LEU A CA 1
ATOM 1399 C C . LEU A 1 177 ? -0.752 5.292 5.091 1.00 91.94 177 LEU A C 1
ATOM 1401 O O . LEU A 1 177 ? -0.270 4.159 5.182 1.00 91.94 177 LEU A O 1
ATOM 1405 N N . ASP A 1 178 ? -0.055 6.359 4.717 1.00 87.31 178 ASP A N 1
ATOM 1406 C CA . ASP A 1 178 ? 1.371 6.336 4.393 1.00 87.31 178 ASP A CA 1
ATOM 1407 C C . ASP A 1 178 ? 2.170 6.840 5.596 1.00 87.31 178 ASP A C 1
ATOM 1409 O O . ASP A 1 178 ? 1.868 7.893 6.152 1.00 87.31 178 ASP A O 1
ATOM 1413 N N . VAL A 1 179 ? 3.171 6.071 6.027 1.00 86.25 179 VAL A N 1
ATOM 1414 C CA . VAL A 1 179 ? 4.036 6.401 7.177 1.00 86.25 179 VAL A CA 1
ATOM 1415 C C . VAL A 1 179 ? 5.493 6.069 6.861 1.00 86.25 179 VAL A C 1
ATOM 1417 O O . VAL A 1 179 ? 5.739 5.154 6.071 1.00 86.25 179 VAL A O 1
ATOM 1420 N N . PRO A 1 180 ? 6.474 6.778 7.446 1.00 84.00 180 PRO A N 1
ATOM 1421 C CA . PRO A 1 180 ? 7.876 6.400 7.320 1.00 84.00 180 PRO A CA 1
ATOM 1422 C C . PRO A 1 180 ? 8.117 4.947 7.749 1.00 84.00 180 PRO A C 1
ATOM 1424 O O . PRO A 1 180 ? 7.284 4.319 8.404 1.00 84.00 180 PRO A O 1
ATOM 1427 N N . ALA A 1 181 ? 9.269 4.389 7.385 1.00 81.12 181 ALA A N 1
ATOM 1428 C CA . ALA A 1 181 ? 9.655 3.080 7.898 1.00 81.12 181 ALA A CA 1
ATOM 1429 C C . ALA A 1 181 ? 9.788 3.129 9.432 1.00 81.12 181 ALA A C 1
ATOM 1431 O O . ALA A 1 181 ? 10.439 4.019 9.978 1.00 81.12 181 ALA A O 1
ATOM 1432 N N . GLY A 1 182 ? 9.186 2.167 10.128 1.00 82.50 182 GLY A N 1
ATOM 1433 C CA . GLY A 1 182 ? 9.096 2.189 11.585 1.00 82.50 182 GLY A CA 1
ATOM 1434 C C . GLY A 1 182 ? 8.220 1.076 12.148 1.00 82.50 182 GLY A C 1
ATOM 1435 O O . GLY A 1 182 ? 7.656 0.268 11.406 1.00 82.50 182 GLY A O 1
ATOM 1436 N N . THR A 1 183 ? 8.121 1.018 13.476 1.00 88.44 183 THR A N 1
ATOM 1437 C CA . THR A 1 183 ? 7.199 0.113 14.171 1.00 88.44 183 THR A CA 1
ATOM 1438 C C . THR A 1 183 ? 6.081 0.929 14.795 1.00 88.44 183 THR A C 1
ATOM 1440 O O . THR A 1 183 ? 6.330 1.793 15.625 1.00 88.44 183 THR A O 1
ATOM 1443 N N . TYR A 1 184 ? 4.841 0.632 14.421 1.00 93.69 184 TYR A N 1
ATOM 1444 C CA . TYR A 1 184 ? 3.694 1.427 14.838 1.00 93.69 184 TYR A CA 1
ATOM 1445 C C . TYR A 1 184 ? 2.600 0.604 15.505 1.00 93.69 184 TYR A C 1
ATOM 1447 O O . TYR A 1 184 ? 2.473 -0.601 15.294 1.00 93.69 184 TYR A O 1
ATOM 1455 N N . TYR A 1 185 ? 1.751 1.293 16.256 1.00 96.12 185 TYR A N 1
ATOM 1456 C CA . TYR A 1 185 ? 0.555 0.768 16.893 1.00 96.12 185 TYR A CA 1
ATOM 1457 C C . TYR A 1 185 ? -0.627 1.620 16.446 1.00 96.12 185 TYR A C 1
ATOM 1459 O O . TYR A 1 185 ? -0.607 2.842 16.575 1.00 96.12 185 TYR A O 1
ATOM 1467 N N . LEU A 1 186 ? -1.649 0.973 15.888 1.00 97.81 186 LEU A N 1
ATOM 1468 C CA . LEU A 1 186 ? -2.796 1.651 15.293 1.00 97.81 186 LEU A CA 1
ATOM 1469 C C . LEU A 1 186 ? -4.056 1.368 16.109 1.00 97.81 186 LEU A C 1
ATOM 1471 O O . LEU A 1 186 ? -4.442 0.207 16.289 1.00 97.81 186 LEU A O 1
ATOM 1475 N N . GLN A 1 187 ? -4.710 2.433 16.558 1.00 97.38 187 GLN A N 1
ATOM 1476 C CA . GLN A 1 187 ? -6.043 2.393 17.142 1.00 97.38 187 GLN A CA 1
ATOM 1477 C C . GLN A 1 187 ? -7.057 2.935 16.136 1.00 97.38 187 GLN A C 1
ATOM 1479 O O . GLN A 1 187 ? -6.818 3.952 15.489 1.00 97.38 187 GLN A O 1
ATOM 1484 N N . ALA A 1 188 ? -8.206 2.274 16.030 1.00 97.06 188 ALA A N 1
ATOM 1485 C CA . ALA A 1 188 ? -9.358 2.777 15.302 1.00 97.06 188 ALA A CA 1
ATOM 1486 C C . ALA A 1 188 ? -10.465 3.164 16.289 1.00 97.06 188 ALA A C 1
ATOM 1488 O O . ALA A 1 188 ? -10.834 2.383 17.168 1.00 97.06 188 ALA A O 1
ATOM 1489 N N . ARG A 1 189 ? -11.010 4.368 16.125 1.00 96.12 189 ARG A N 1
ATOM 1490 C CA . ARG A 1 189 ? -12.061 4.964 16.951 1.00 96.12 189 ARG A CA 1
ATOM 1491 C C . ARG A 1 189 ? -13.288 5.228 16.077 1.00 96.12 189 ARG A C 1
ATOM 1493 O O . ARG A 1 189 ? -13.305 6.230 15.361 1.00 96.12 189 ARG A O 1
ATOM 1500 N N . PRO A 1 190 ? -14.281 4.327 16.076 1.00 96.06 190 PRO A N 1
ATOM 1501 C CA . PRO A 1 190 ? -15.470 4.468 15.243 1.00 96.06 190 PRO A CA 1
ATOM 1502 C C . PRO A 1 190 ? -16.190 5.807 15.423 1.00 96.06 190 PRO A C 1
ATOM 1504 O O . PRO A 1 190 ? -16.264 6.336 16.530 1.00 96.06 190 PRO A O 1
ATOM 1507 N N . GLU A 1 191 ? -16.737 6.345 14.332 1.00 94.81 191 GLU A N 1
ATOM 1508 C CA . GLU A 1 191 ? -17.574 7.554 14.377 1.00 94.81 191 GLU A CA 1
ATOM 1509 C C . GLU A 1 191 ? -18.948 7.276 15.016 1.00 94.81 191 GLU A C 1
ATOM 1511 O O . GLU A 1 191 ? -19.498 8.122 15.723 1.00 94.81 191 GLU A O 1
ATOM 1516 N N . ASP A 1 192 ? -19.508 6.085 14.771 1.00 93.19 192 ASP A N 1
ATOM 1517 C CA . ASP A 1 192 ? -20.754 5.634 15.395 1.00 93.19 192 ASP A CA 1
ATOM 1518 C C . ASP A 1 192 ? -20.466 5.174 16.832 1.00 93.19 192 ASP A C 1
ATOM 1520 O O . ASP A 1 192 ? -19.778 4.178 17.057 1.00 93.19 192 ASP A O 1
ATOM 1524 N N . ALA A 1 193 ? -21.036 5.895 17.801 1.00 90.44 193 ALA A N 1
ATOM 1525 C CA . ALA A 1 193 ? -20.886 5.642 19.234 1.00 90.44 193 ALA A CA 1
ATOM 1526 C C . ALA A 1 193 ? -21.435 4.276 19.691 1.00 90.44 193 ALA A C 1
ATOM 1528 O O . ALA A 1 193 ? -21.218 3.878 20.833 1.00 90.44 193 ALA A O 1
ATOM 1529 N N . ALA A 1 194 ? -22.151 3.550 18.827 1.00 93.38 194 ALA A N 1
ATOM 1530 C CA . ALA A 1 194 ? -22.520 2.162 19.070 1.00 93.38 194 ALA A CA 1
ATOM 1531 C C . ALA A 1 194 ? -21.340 1.183 18.922 1.00 93.38 194 ALA A C 1
ATOM 1533 O O . ALA A 1 194 ? -21.514 0.000 19.206 1.00 93.38 194 ALA A O 1
ATOM 1534 N N . TYR A 1 195 ? -20.163 1.625 18.476 1.00 94.38 195 TYR A N 1
ATOM 1535 C CA . TYR A 1 195 ? -18.957 0.802 18.412 1.00 94.38 195 TYR A CA 1
ATOM 1536 C C . TYR A 1 195 ? -17.864 1.356 19.331 1.00 94.38 195 TYR A C 1
ATOM 1538 O O . TYR A 1 195 ? -17.615 2.559 19.376 1.00 94.38 195 TYR A O 1
ATOM 1546 N N . GLU A 1 196 ? -17.174 0.461 20.034 1.00 93.94 196 GLU A N 1
ATOM 1547 C CA . GLU A 1 196 ? -16.054 0.825 20.907 1.00 93.94 196 GLU A CA 1
ATOM 1548 C C . GLU A 1 196 ? -14.750 1.020 20.111 1.00 93.94 196 GLU A C 1
ATOM 1550 O O . GLU A 1 196 ? -14.512 0.304 19.128 1.00 93.94 196 GLU A O 1
ATOM 1555 N N . PRO A 1 197 ? -13.866 1.937 20.547 1.00 95.19 197 PRO A N 1
ATOM 1556 C CA . PRO A 1 197 ? -12.490 2.005 20.073 1.00 95.19 1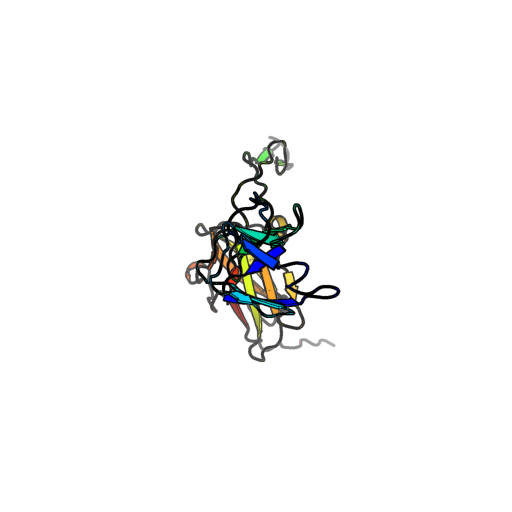97 PRO A CA 1
ATOM 1557 C C . PRO A 1 197 ? -11.752 0.677 20.242 1.00 95.19 197 PRO A C 1
ATOM 1559 O O . PRO A 1 197 ? -11.892 -0.005 21.258 1.00 95.19 197 PRO A O 1
ATOM 1562 N N . ILE A 1 198 ? -10.915 0.328 19.268 1.00 95.75 198 ILE A N 1
ATOM 1563 C CA . ILE A 1 198 ? -10.181 -0.937 19.281 1.00 95.75 198 ILE A CA 1
ATOM 1564 C C . ILE A 1 198 ? -8.797 -0.775 18.657 1.00 95.75 198 ILE A C 1
ATOM 1566 O O . ILE A 1 198 ? -8.607 -0.048 17.680 1.00 95.75 198 ILE A O 1
ATOM 1570 N N . TRP A 1 199 ? -7.814 -1.458 19.231 1.00 96.69 199 TRP A N 1
ATOM 1571 C CA . TRP A 1 199 ? -6.471 -1.548 18.670 1.00 96.69 199 TRP A CA 1
ATOM 1572 C C . TRP A 1 199 ? -6.402 -2.673 17.641 1.00 96.69 199 TRP A C 1
ATOM 1574 O O . TRP A 1 199 ? -7.181 -3.632 17.690 1.00 96.69 199 TRP A O 1
ATOM 1584 N N . TYR A 1 200 ? -5.455 -2.564 16.708 1.00 95.38 200 TYR A N 1
ATOM 1585 C CA . TYR A 1 200 ? -5.224 -3.593 15.696 1.00 95.38 200 TYR A CA 1
ATOM 1586 C C . TYR A 1 200 ? -5.126 -4.999 16.322 1.00 95.38 200 TYR A C 1
ATOM 1588 O O . TYR A 1 200 ? -4.583 -5.175 17.415 1.00 95.38 200 TYR A O 1
ATOM 1596 N N . ASP A 1 201 ? -5.679 -5.993 15.616 1.00 91.25 201 ASP A N 1
ATOM 1597 C CA . ASP A 1 201 ? -5.783 -7.396 16.039 1.00 91.25 201 ASP A CA 1
ATOM 1598 C C . ASP A 1 201 ? -6.686 -7.593 17.274 1.00 91.25 201 ASP A C 1
ATOM 1600 O O . ASP A 1 201 ? -6.479 -8.473 18.117 1.00 91.25 201 ASP A O 1
ATOM 1604 N N . GLY A 1 202 ? -7.700 -6.732 17.388 1.00 89.56 202 GLY A N 1
ATOM 1605 C CA . GLY A 1 202 ? -8.772 -6.848 18.372 1.00 89.56 202 GLY A CA 1
ATOM 1606 C C . GLY A 1 202 ? -8.348 -6.546 19.809 1.00 89.56 202 GLY A C 1
ATOM 1607 O O . GLY A 1 202 ? -8.964 -7.046 20.749 1.00 89.56 202 GLY A O 1
ATOM 1608 N N . LYS A 1 203 ? -7.258 -5.799 19.995 1.00 93.88 203 LYS A N 1
ATOM 1609 C CA . LYS A 1 203 ? -6.669 -5.549 21.315 1.00 93.88 203 LYS A CA 1
ATOM 1610 C C . LYS A 1 203 ? -7.367 -4.369 21.997 1.00 93.88 203 LYS A C 1
ATOM 1612 O O . LYS A 1 203 ? -7.859 -3.453 21.340 1.00 93.88 203 LYS A O 1
ATOM 1617 N N . SER A 1 204 ? -7.437 -4.394 23.326 1.00 90.12 204 SER A N 1
ATOM 1618 C CA . SER A 1 204 ? -8.187 -3.401 24.112 1.00 90.12 204 SER A CA 1
ATOM 1619 C C . SER A 1 204 ? -7.325 -2.259 24.652 1.00 90.12 204 SER A C 1
ATOM 1621 O O . SER A 1 204 ? -7.864 -1.280 25.159 1.00 90.12 204 SER A O 1
ATOM 1623 N N . SER A 1 205 ? -5.998 -2.370 24.584 1.00 90.00 205 SER A N 1
ATOM 1624 C CA . SER A 1 205 ? -5.078 -1.358 25.107 1.00 90.00 205 SER A CA 1
ATOM 1625 C C . SER A 1 205 ? -3.779 -1.309 24.308 1.00 90.00 205 SER A C 1
ATOM 1627 O O . SER A 1 205 ? -3.451 -2.269 23.608 1.00 90.00 205 SER A O 1
ATOM 1629 N N . PHE A 1 206 ? -3.021 -0.219 24.452 1.00 85.81 206 PHE A N 1
ATOM 1630 C CA . PHE A 1 206 ? -1.716 -0.071 23.808 1.00 85.81 206 PHE A CA 1
ATOM 1631 C C . PHE A 1 206 ? -0.748 -1.184 24.240 1.00 85.81 206 PHE A C 1
ATOM 1633 O O . PHE A 1 206 ? -0.069 -1.776 23.413 1.00 85.81 206 PHE A O 1
ATOM 1640 N N . GLU A 1 207 ? -0.719 -1.537 25.528 1.00 90.06 207 GLU A N 1
ATOM 1641 C CA . GLU A 1 207 ? 0.217 -2.526 26.090 1.00 90.06 207 GLU A CA 1
ATOM 1642 C C . GLU A 1 207 ? 0.019 -3.932 25.517 1.00 90.06 207 GLU A C 1
ATOM 1644 O O . GLU A 1 207 ? 0.916 -4.771 25.591 1.00 90.06 207 GLU A O 1
ATOM 1649 N N . THR A 1 208 ? -1.170 -4.202 24.976 1.00 91.31 208 THR A N 1
ATOM 1650 C CA . THR A 1 208 ? -1.519 -5.482 24.353 1.00 91.31 208 THR A CA 1
ATOM 1651 C C . THR A 1 208 ? -1.616 -5.391 22.834 1.00 91.31 208 THR A C 1
ATOM 1653 O O . THR A 1 208 ? -1.835 -6.419 22.193 1.00 91.31 208 THR A O 1
ATOM 1656 N N . ALA A 1 209 ? -1.464 -4.194 22.259 1.00 92.00 209 ALA A N 1
ATOM 1657 C CA . ALA A 1 209 ? -1.612 -3.950 20.835 1.00 92.00 209 ALA A CA 1
ATOM 1658 C C . ALA A 1 209 ? -0.529 -4.678 20.028 1.00 92.00 209 ALA A C 1
ATOM 1660 O O . ALA A 1 209 ? 0.634 -4.764 20.422 1.00 92.00 209 ALA A O 1
ATOM 1661 N N . THR A 1 210 ? -0.925 -5.214 18.875 1.00 94.88 210 THR A N 1
ATOM 1662 C CA . THR A 1 210 ? 0.003 -5.903 17.975 1.00 94.88 210 THR A CA 1
ATOM 1663 C C . THR A 1 210 ? 0.802 -4.862 17.176 1.00 94.88 210 THR A C 1
ATOM 1665 O O . THR A 1 210 ? 0.181 -4.007 16.539 1.00 94.88 210 THR A O 1
ATOM 1668 N N . PRO A 1 211 ? 2.148 -4.914 17.170 1.00 95.38 211 PRO A N 1
ATOM 1669 C CA . PRO A 1 211 ? 2.960 -3.968 16.411 1.00 95.38 211 PRO A CA 1
ATOM 1670 C C . PRO A 1 211 ? 2.814 -4.185 14.899 1.00 95.38 211 PRO A C 1
ATOM 1672 O O . PRO A 1 211 ? 2.735 -5.317 14.416 1.00 95.38 211 PRO A O 1
ATOM 1675 N N . ILE A 1 212 ? 2.834 -3.087 14.149 1.00 97.31 212 ILE A N 1
ATOM 1676 C CA . ILE A 1 212 ? 2.827 -3.045 12.688 1.00 97.31 212 ILE A CA 1
ATOM 1677 C C . ILE A 1 212 ? 4.201 -2.561 12.235 1.00 97.31 212 ILE A C 1
ATOM 1679 O O . ILE A 1 212 ? 4.553 -1.400 12.424 1.00 97.31 212 ILE A O 1
ATOM 1683 N N . VAL A 1 213 ? 4.983 -3.458 11.637 1.00 94.00 213 VAL A N 1
ATOM 1684 C CA . VAL A 1 213 ? 6.301 -3.117 11.091 1.00 94.00 213 VAL A CA 1
ATOM 1685 C C . VAL A 1 213 ? 6.129 -2.633 9.658 1.00 94.00 213 VAL A C 1
ATOM 1687 O O . VAL A 1 213 ? 5.702 -3.392 8.787 1.00 94.00 213 VAL A O 1
ATOM 1690 N N . VAL A 1 214 ? 6.476 -1.374 9.416 1.00 89.56 214 VAL A N 1
ATOM 1691 C CA . VAL A 1 214 ? 6.461 -0.749 8.095 1.00 89.56 214 VAL A CA 1
ATOM 1692 C C . VAL A 1 214 ? 7.890 -0.666 7.586 1.00 89.56 214 VAL A C 1
ATOM 1694 O O . VAL A 1 214 ? 8.760 -0.090 8.234 1.00 89.56 214 VAL A O 1
ATOM 1697 N N . THR A 1 215 ? 8.138 -1.265 6.423 1.00 86.25 215 THR A N 1
ATOM 1698 C CA . THR A 1 215 ? 9.432 -1.160 5.738 1.00 86.25 215 THR A CA 1
ATOM 1699 C C . THR A 1 215 ? 9.343 -0.113 4.637 1.00 86.25 215 THR A C 1
ATOM 1701 O O . THR A 1 215 ? 8.293 0.041 4.005 1.00 86.25 215 THR A O 1
ATOM 1704 N N . ASP A 1 216 ? 10.455 0.576 4.411 1.00 80.06 216 ASP A N 1
ATOM 1705 C CA . ASP A 1 216 ? 10.622 1.575 3.362 1.00 80.06 216 ASP A CA 1
ATOM 1706 C C . ASP A 1 216 ? 10.105 1.071 2.000 1.00 80.06 216 ASP A C 1
ATOM 1708 O O . ASP A 1 216 ? 10.425 -0.044 1.573 1.00 80.06 216 ASP A O 1
ATOM 1712 N N . GLY A 1 217 ? 9.243 1.864 1.357 1.00 74.06 217 GLY A N 1
ATOM 1713 C CA . GLY A 1 217 ? 8.687 1.583 0.035 1.00 74.06 217 GLY A CA 1
ATOM 1714 C C . GLY A 1 217 ? 7.800 0.340 -0.045 1.00 74.06 217 GLY A C 1
ATOM 1715 O O . GLY A 1 217 ? 7.556 -0.149 -1.145 1.00 74.06 217 GLY A O 1
ATOM 1716 N N . SER A 1 218 ? 7.317 -0.201 1.077 1.00 81.12 218 SER A N 1
ATOM 1717 C CA . SER A 1 218 ? 6.521 -1.438 1.118 1.00 81.12 218 SER A CA 1
ATOM 1718 C C . SER A 1 218 ? 5.140 -1.241 1.746 1.00 81.12 218 SER A C 1
ATOM 1720 O O . SER A 1 218 ? 4.905 -0.292 2.495 1.00 81.12 218 SER A O 1
ATOM 1722 N N . VAL A 1 219 ? 4.217 -2.167 1.471 1.00 84.19 219 VAL A N 1
ATOM 1723 C CA . VAL A 1 219 ? 2.883 -2.179 2.086 1.00 84.19 219 VAL A CA 1
ATOM 1724 C C . VAL A 1 219 ? 2.811 -3.207 3.224 1.00 84.19 219 VAL A C 1
ATOM 1726 O O . VAL A 1 219 ? 2.826 -4.417 2.989 1.00 84.19 219 VAL A O 1
ATOM 1729 N N . ALA A 1 220 ? 2.609 -2.730 4.451 1.00 91.81 220 ALA A N 1
ATOM 1730 C CA . ALA A 1 220 ? 2.115 -3.511 5.580 1.00 91.81 220 ALA A CA 1
ATOM 1731 C C . ALA A 1 220 ? 0.598 -3.737 5.419 1.00 91.81 220 ALA A C 1
ATOM 1733 O O . ALA A 1 220 ? -0.231 -2.889 5.759 1.00 91.81 220 ALA A O 1
ATOM 1734 N N . SER A 1 221 ? 0.231 -4.872 4.825 1.00 90.25 221 SER A N 1
ATOM 1735 C CA . SER A 1 221 ? -1.160 -5.222 4.503 1.00 90.25 221 SER A CA 1
ATOM 1736 C C . SER A 1 221 ? -1.784 -6.192 5.510 1.00 90.25 221 SER A C 1
ATOM 1738 O O . SER A 1 221 ? -1.109 -6.761 6.366 1.00 90.25 221 SER A O 1
ATOM 1740 N N . GLY A 1 222 ? -3.097 -6.404 5.389 1.00 87.00 222 GLY A N 1
ATOM 1741 C CA . GLY A 1 222 ? -3.826 -7.386 6.196 1.00 87.00 222 GLY A CA 1
ATOM 1742 C C . GLY A 1 222 ? -4.266 -6.871 7.564 1.00 87.00 222 GLY A C 1
ATOM 1743 O O . GLY A 1 222 ? -4.775 -7.656 8.364 1.00 87.00 222 GLY A O 1
ATOM 1744 N N . ILE A 1 223 ? -4.131 -5.565 7.809 1.00 96.12 223 ILE A N 1
ATOM 1745 C CA . ILE A 1 223 ? -4.623 -4.932 9.029 1.00 96.12 223 ILE A CA 1
ATOM 1746 C C . ILE A 1 223 ? -6.149 -5.016 9.042 1.00 96.12 223 ILE A C 1
ATOM 1748 O O . ILE A 1 223 ? -6.814 -4.711 8.051 1.00 96.12 223 ILE A O 1
ATOM 1752 N N . ARG A 1 224 ? -6.728 -5.490 10.144 1.00 93.38 224 ARG A N 1
ATOM 1753 C CA . ARG A 1 224 ? -8.178 -5.660 10.264 1.00 93.38 224 ARG A CA 1
ATOM 1754 C C . ARG A 1 224 ? -8.677 -5.127 11.592 1.00 93.38 224 ARG A C 1
ATOM 1756 O O . ARG A 1 224 ? -8.173 -5.517 12.645 1.00 93.38 224 ARG A O 1
ATOM 1763 N N . PHE A 1 225 ? -9.708 -4.298 11.507 1.00 95.31 225 PHE A N 1
ATOM 1764 C CA . PHE A 1 225 ? -10.541 -3.895 12.626 1.00 95.31 225 PHE A CA 1
ATOM 1765 C C . PHE A 1 225 ? -11.905 -4.561 12.473 1.00 95.31 225 PHE A C 1
ATOM 1767 O O . PHE A 1 225 ? -12.535 -4.453 11.421 1.00 95.31 225 PHE A O 1
ATOM 1774 N N . ALA A 1 226 ? -12.307 -5.295 13.509 1.00 91.62 226 ALA A N 1
ATOM 1775 C CA . ALA A 1 226 ? -13.563 -6.027 13.561 1.00 91.62 226 ALA A CA 1
ATOM 1776 C C . ALA A 1 226 ? -14.397 -5.497 14.730 1.00 91.62 226 ALA A C 1
ATOM 1778 O O . ALA A 1 226 ? -13.998 -5.645 15.888 1.00 91.62 226 ALA A O 1
ATOM 1779 N N . TYR A 1 227 ? -15.538 -4.880 14.430 1.00 92.69 227 TYR A N 1
ATOM 1780 C CA . TYR A 1 227 ? -16.376 -4.225 15.436 1.00 92.69 227 TYR A CA 1
ATOM 1781 C C . TYR A 1 227 ? -17.604 -5.052 15.788 1.00 92.69 227 TYR A C 1
ATOM 1783 O O . TYR A 1 227 ? -18.246 -5.646 14.925 1.00 92.69 227 TYR A O 1
ATOM 1791 N N . THR A 1 228 ? -17.974 -5.030 17.067 1.00 92.50 228 THR A N 1
ATOM 1792 C CA . THR A 1 228 ? -19.270 -5.532 17.535 1.00 92.50 228 THR 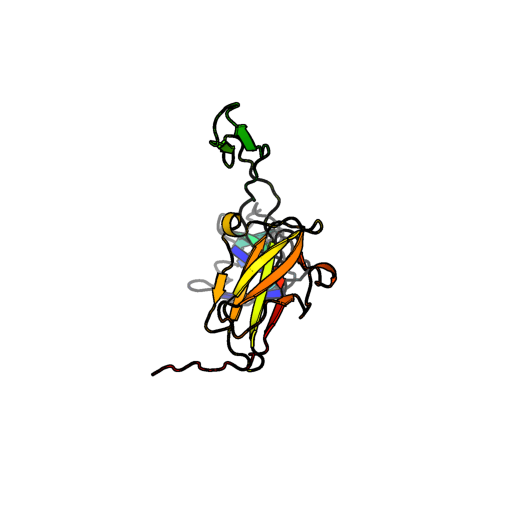A CA 1
ATOM 1793 C C . THR A 1 228 ? -20.161 -4.343 17.853 1.00 92.50 228 THR A C 1
ATOM 1795 O O . THR A 1 228 ? -19.791 -3.513 18.683 1.00 92.50 228 THR A O 1
ATOM 1798 N N . LYS A 1 229 ? -21.328 -4.256 17.207 1.00 92.06 229 LYS A N 1
ATOM 1799 C CA . LYS A 1 229 ? -22.284 -3.180 17.477 1.00 92.06 229 LYS A CA 1
ATOM 1800 C C . LYS A 1 229 ? -22.936 -3.379 18.842 1.00 92.06 229 LYS A C 1
ATOM 1802 O O . LYS A 1 229 ? -23.533 -4.425 19.102 1.00 92.06 229 LYS A O 1
ATOM 1807 N N . LEU A 1 230 ? -22.839 -2.377 19.704 1.00 89.19 230 LEU A N 1
ATOM 1808 C CA . LEU A 1 230 ? -23.495 -2.362 21.002 1.00 89.19 230 LEU A CA 1
ATOM 1809 C C . LEU A 1 230 ? -25.006 -2.120 20.850 1.00 89.19 230 LEU A C 1
ATOM 1811 O O . LEU A 1 230 ? -25.441 -1.413 19.934 1.00 89.19 230 LEU A O 1
ATOM 1815 N N . PRO A 1 231 ? -25.833 -2.667 21.758 1.00 84.94 231 PRO A N 1
ATOM 1816 C CA . PRO A 1 231 ? -27.253 -2.346 21.801 1.00 84.94 231 PRO A CA 1
ATOM 1817 C C . PRO A 1 231 ? -27.460 -0.851 22.072 1.00 84.94 231 PRO A C 1
ATOM 1819 O O . PRO A 1 231 ? -26.969 -0.327 23.070 1.00 84.94 231 PRO A O 1
ATOM 1822 N N . VAL A 1 232 ? -28.233 -0.172 21.224 1.00 78.94 232 VAL A N 1
ATOM 1823 C CA . VAL A 1 232 ? -28.611 1.233 21.431 1.00 78.94 232 VAL A CA 1
ATOM 1824 C C . VAL A 1 232 ? -30.012 1.334 22.036 1.00 78.94 232 VAL A C 1
ATOM 1826 O O . VAL A 1 232 ? -30.955 0.688 21.578 1.00 78.94 232 VAL A O 1
ATOM 1829 N N . GLY A 1 233 ? -30.154 2.143 23.088 1.00 71.44 233 GLY A N 1
ATOM 1830 C CA . GLY A 1 233 ? -31.445 2.499 23.682 1.00 71.44 233 GLY A CA 1
ATOM 1831 C C . GLY A 1 233 ? -31.963 3.829 23.133 1.00 71.44 233 GLY A C 1
ATOM 1832 O O . GLY A 1 233 ? -31.178 4.708 22.789 1.00 71.44 233 GLY A O 1
ATOM 1833 N N . THR A 1 234 ? -33.282 4.004 23.068 1.00 74.94 234 THR A N 1
ATOM 1834 C CA . THR A 1 234 ? -33.910 5.298 22.748 1.00 74.94 234 THR A CA 1
ATOM 1835 C C . THR A 1 234 ? -34.429 5.959 24.024 1.00 74.94 234 THR A C 1
ATOM 1837 O O . THR A 1 234 ? -35.101 5.319 24.830 1.00 74.94 234 THR A O 1
ATOM 1840 N N . ILE A 1 235 ? -34.130 7.249 24.213 1.00 65.81 235 ILE A N 1
ATOM 1841 C CA . ILE A 1 235 ? -34.765 8.088 25.239 1.00 65.81 235 ILE A CA 1
ATOM 1842 C C . ILE A 1 235 ? -35.783 8.977 24.523 1.00 65.81 235 ILE A C 1
ATOM 1844 O O . ILE A 1 235 ? -35.410 9.796 23.688 1.00 65.81 235 ILE A O 1
ATOM 1848 N N . SER A 1 236 ? -37.065 8.822 24.846 1.00 70.62 236 SER A N 1
ATOM 1849 C CA . SER A 1 236 ? -38.142 9.705 24.383 1.00 70.62 236 SER A CA 1
ATOM 1850 C C . SER A 1 236 ? -38.784 10.408 25.579 1.00 70.62 236 SER A C 1
ATOM 1852 O O . SER A 1 236 ? -39.176 9.737 26.533 1.00 70.62 236 SER A O 1
ATOM 1854 N N . GLY A 1 237 ? -38.909 11.736 25.521 1.00 66.94 237 GLY A N 1
ATOM 1855 C CA . GLY A 1 237 ? -39.640 12.551 26.496 1.00 66.94 237 GLY A CA 1
ATOM 1856 C C . GLY A 1 237 ? -40.858 13.218 25.852 1.00 66.94 237 GLY A C 1
ATOM 1857 O O . GLY A 1 237 ? -40.804 13.570 24.674 1.00 66.94 237 GLY A O 1
ATOM 1858 N N . THR A 1 238 ? -41.946 13.344 26.615 1.00 64.12 238 THR A N 1
ATOM 1859 C CA . THR A 1 238 ? -43.178 14.069 26.248 1.00 64.12 238 THR A CA 1
ATOM 1860 C C . THR A 1 238 ? -43.092 15.546 26.579 1.00 64.12 238 THR A C 1
ATOM 1862 O O . THR A 1 238 ? -42.591 15.836 27.691 1.00 64.12 238 THR A O 1
#

Sequence (238 aa):
LYMTRGKTYTFNYSGFTSSTHPFYLATSGVGAWETTKYNNQYTSGITSSADSLVFVVPSDAPNVLYYHCGTHAGMGGKIEIYDDGQILIIDDVTSNDQWSVEVRDTDADSNQWWSSWMGDNLQTTTSTFGRISGYSLDTNGDPVRAWYELFDEFQNWVDLWMLGGVTMNEDTGTFMLDVPAGTYYLQARPEDAAYEPIWYDGKSSFETATPIVVTDGSVASGIRFAYTKLPVGTISGT